Protein AF-H0SZ01-F1 (afdb_monomer_lite)

Radius of gyration: 17.89 Å; chains: 1; bounding box: 44×40×50 Å

Sequence (220 aa):
MTFVPDKARPDPGRGTFASFSYLSQDSTVRLLKSGKPSPVRLTPVAWRTRYVARSDSRTDPKDRVITPELLTSLSGSGIARFLSARKLGSPRLDVTRNTAVVQVQELDAALETPRVKQHVWSINWRVETDPGKPDDYVGYEAWGLFRKIDGVLRPLYLAAREAWSTGENSDYFYLLATGDLDGDGIDEMIAREMVFEGEQDYVQLWAWEHGRPVVICKIP

pLDDT: mean 82.68, std 13.31, range [43.5, 96.56]

Secondary structure (DSSP, 8-state):
-EEEEE-SPPBGGGTEEE---TTSTT-EEEEEBTTB------EEPPPPEEEE-TTS--SSTTPEEPPHHHHHHHT-HHHHHHHHHTT---TT--HHHHEEEEEEEEEEE-SSSTT--EEEEEEEEEEESSTTS--SEEEEEEEEEEEEETTEEEEEEEEEEEEETT-----EEEEEEEE-SSSSSSPEEEEEEE-SSS--EEEEEEEEETTEEEEEEEE-

Structure (mmCIF, N/CA/C/O backbone):
data_AF-H0SZ01-F1
#
_entry.id   AF-H0SZ01-F1
#
loop_
_atom_site.group_PDB
_atom_site.id
_atom_site.type_symbol
_atom_site.label_atom_id
_atom_site.label_alt_id
_atom_site.label_comp_id
_atom_site.label_asym_id
_atom_site.label_entity_id
_atom_site.label_seq_id
_atom_site.pdbx_PDB_ins_code
_atom_site.Cartn_x
_atom_site.Cartn_y
_atom_site.Cartn_z
_atom_site.occupancy
_atom_site.B_iso_or_equiv
_atom_site.auth_seq_id
_atom_site.auth_comp_id
_atom_site.auth_asym_id
_atom_site.auth_atom_id
_atom_site.pdbx_PDB_model_num
ATOM 1 N N . MET A 1 1 ? -14.172 8.392 14.192 1.00 82.50 1 MET A N 1
ATOM 2 C CA . MET A 1 1 ? -12.812 8.211 14.750 1.00 82.50 1 MET A CA 1
ATOM 3 C C . MET A 1 1 ? -11.980 9.439 14.404 1.00 82.50 1 MET A C 1
ATOM 5 O O . MET A 1 1 ? -12.263 10.039 13.376 1.00 82.50 1 MET A O 1
ATOM 9 N N . THR A 1 2 ? -11.002 9.830 15.224 1.00 82.12 2 THR A N 1
ATOM 10 C CA . THR A 1 2 ? -10.128 10.996 14.957 1.00 82.12 2 THR A CA 1
ATOM 11 C C . THR A 1 2 ? -8.707 10.748 15.455 1.00 82.12 2 THR A C 1
ATOM 13 O O . THR A 1 2 ? -8.538 10.099 16.488 1.00 82.12 2 THR A O 1
ATOM 16 N N . PHE A 1 3 ? -7.701 11.298 14.775 1.00 81.38 3 PHE A N 1
ATOM 17 C CA . PHE A 1 3 ? -6.330 11.332 15.292 1.00 81.38 3 PHE A CA 1
ATOM 18 C C . PHE A 1 3 ? -6.105 12.533 16.207 1.00 81.38 3 PHE A C 1
ATOM 20 O O . PHE A 1 3 ? -6.622 13.619 15.951 1.00 81.38 3 PHE A O 1
ATOM 27 N N . VAL A 1 4 ? -5.308 12.337 17.257 1.00 81.94 4 VAL A N 1
ATOM 28 C CA . VAL A 1 4 ? -4.799 13.414 18.114 1.00 81.94 4 VAL A CA 1
ATOM 29 C C . VAL A 1 4 ? -3.295 13.247 18.344 1.00 81.94 4 VAL A C 1
ATOM 31 O O . VAL A 1 4 ? -2.841 12.102 18.427 1.00 81.94 4 VAL A O 1
ATOM 34 N N . PRO A 1 5 ? -2.522 14.340 18.481 1.00 81.56 5 PRO A N 1
ATOM 35 C CA . PRO A 1 5 ? -1.134 14.262 18.923 1.00 81.56 5 PRO A CA 1
ATOM 36 C C . PRO A 1 5 ? -1.008 13.594 20.300 1.00 81.56 5 PRO A C 1
ATOM 38 O O . PRO A 1 5 ? -1.843 13.785 21.185 1.00 81.56 5 PRO A O 1
ATOM 41 N N . ASP A 1 6 ? 0.053 12.818 20.475 1.00 74.50 6 ASP A N 1
ATOM 42 C CA . ASP A 1 6 ? 0.395 12.033 21.659 1.00 74.50 6 ASP A CA 1
ATOM 43 C C . ASP A 1 6 ? 1.933 12.028 21.840 1.00 74.50 6 ASP A C 1
ATOM 45 O O . ASP A 1 6 ? 2.685 12.499 20.984 1.00 74.50 6 ASP A O 1
ATOM 49 N N . LYS A 1 7 ? 2.416 11.529 22.981 1.00 81.50 7 LYS A N 1
ATOM 50 C CA . LYS A 1 7 ? 3.846 11.334 23.297 1.00 81.50 7 LYS A CA 1
ATOM 51 C C . LYS A 1 7 ? 4.169 9.900 23.722 1.00 81.50 7 LYS A C 1
ATOM 53 O O . LYS A 1 7 ? 5.255 9.615 24.223 1.00 81.50 7 LYS A O 1
ATOM 58 N N . ALA A 1 8 ? 3.211 8.986 23.581 1.00 81.44 8 ALA A N 1
ATOM 59 C CA . ALA A 1 8 ? 3.428 7.575 23.855 1.00 81.44 8 ALA A CA 1
ATOM 60 C C . ALA A 1 8 ? 4.386 6.953 22.829 1.00 81.44 8 ALA A C 1
ATOM 62 O O . ALA A 1 8 ? 4.546 7.458 21.721 1.00 81.44 8 ALA A O 1
ATOM 63 N N . ARG A 1 9 ? 4.986 5.810 23.173 1.00 84.38 9 ARG A N 1
ATOM 64 C CA . ARG A 1 9 ? 5.742 4.999 22.211 1.00 84.38 9 ARG A CA 1
ATOM 65 C C . ARG A 1 9 ? 4.801 4.500 21.097 1.00 84.38 9 ARG A C 1
ATOM 67 O O . ARG A 1 9 ? 3.693 4.076 21.432 1.00 84.38 9 ARG A O 1
ATOM 74 N N . PRO A 1 10 ? 5.228 4.481 19.817 1.00 86.56 10 PRO A N 1
ATOM 75 C CA . PRO A 1 10 ? 4.443 3.879 18.745 1.00 86.56 10 PRO A CA 1
ATOM 76 C C . PRO A 1 10 ? 4.044 2.436 19.074 1.00 86.56 10 PRO A C 1
ATOM 78 O O . PRO A 1 10 ? 4.893 1.602 19.393 1.00 86.56 10 PRO A O 1
ATOM 81 N N . ASP A 1 11 ? 2.749 2.162 18.975 1.00 89.50 11 ASP A N 1
ATOM 82 C CA . ASP A 1 11 ? 2.130 0.848 19.118 1.00 89.50 11 ASP A CA 1
ATOM 83 C C . ASP A 1 11 ? 0.922 0.791 18.167 1.00 89.50 11 ASP A C 1
ATOM 85 O O . ASP A 1 11 ? -0.209 1.111 18.562 1.00 89.50 11 ASP A O 1
ATOM 89 N N . PRO A 1 12 ? 1.151 0.425 16.889 1.00 89.69 12 PRO A N 1
ATOM 90 C CA . PRO A 1 12 ? 0.097 0.376 15.881 1.00 89.69 12 PRO A CA 1
ATOM 91 C C . PRO A 1 12 ? -1.085 -0.504 16.292 1.00 89.69 12 PRO A C 1
ATOM 93 O O . PRO A 1 12 ? -2.223 -0.177 15.972 1.00 89.69 12 PRO A O 1
ATOM 96 N N . GLY A 1 13 ? -0.846 -1.577 17.058 1.00 90.56 13 GLY A N 1
ATOM 97 C CA . GLY A 1 13 ? -1.898 -2.491 17.512 1.00 90.56 13 GLY A CA 1
ATOM 98 C C . GLY A 1 13 ? -2.860 -1.856 18.518 1.00 90.56 13 GLY A C 1
ATOM 99 O O . GLY A 1 13 ? -4.007 -2.289 18.632 1.00 90.56 13 GLY A O 1
ATOM 100 N N . ARG A 1 14 ? -2.408 -0.800 19.206 1.00 88.94 14 ARG A N 1
ATOM 101 C CA . ARG A 1 14 ? -3.200 0.032 20.124 1.00 88.94 14 ARG A CA 1
ATOM 102 C C . ARG A 1 14 ? -3.628 1.372 19.520 1.00 88.94 14 ARG A C 1
ATOM 104 O O . ARG A 1 14 ? -4.139 2.228 20.243 1.00 88.94 14 ARG A O 1
ATOM 111 N N . GLY A 1 15 ? -3.416 1.564 18.218 1.00 88.75 15 GLY A N 1
ATOM 112 C CA . GLY A 1 15 ? -3.783 2.791 17.517 1.00 88.75 15 GLY A CA 1
ATOM 113 C C . GLY A 1 15 ? -2.866 3.979 17.804 1.00 88.75 15 GLY A C 1
ATOM 114 O O . GLY A 1 15 ? -3.319 5.112 17.668 1.00 88.75 15 GLY A O 1
ATOM 115 N N . THR A 1 16 ? -1.611 3.749 18.204 1.00 89.31 16 THR A N 1
ATOM 116 C CA . THR A 1 16 ? -0.596 4.801 18.363 1.00 89.31 16 THR A CA 1
ATOM 117 C C . THR A 1 16 ? 0.471 4.663 17.280 1.00 89.31 16 THR A C 1
ATOM 119 O O . THR A 1 16 ? 1.122 3.627 17.169 1.00 89.31 16 THR A O 1
ATOM 122 N N . PHE A 1 17 ? 0.704 5.713 16.502 1.00 87.38 17 PHE A N 1
ATOM 123 C CA . PHE A 1 17 ? 1.607 5.700 15.351 1.00 87.38 17 PHE A CA 1
ATOM 124 C C . PHE A 1 17 ? 2.669 6.780 15.505 1.00 87.38 17 PHE A C 1
ATOM 126 O O . PHE A 1 17 ? 2.387 7.828 16.072 1.00 87.38 17 PHE A O 1
ATOM 133 N N . ALA A 1 18 ? 3.880 6.544 14.999 1.00 81.75 18 ALA A N 1
ATOM 134 C CA . ALA A 1 18 ? 4.871 7.615 14.880 1.00 81.75 18 ALA A CA 1
ATOM 135 C C . ALA A 1 18 ? 4.278 8.779 14.072 1.00 81.75 18 ALA A C 1
ATOM 137 O O . ALA A 1 18 ? 3.582 8.527 13.093 1.00 81.75 18 ALA A O 1
ATOM 138 N N . SER A 1 19 ? 4.533 10.018 14.461 1.00 74.00 19 SER A N 1
ATOM 139 C CA . SER A 1 19 ? 4.336 11.174 13.592 1.00 74.00 19 SER A CA 1
ATOM 140 C C . SER A 1 19 ? 5.714 11.743 13.298 1.00 74.00 19 SER A C 1
ATOM 142 O O . SER A 1 19 ? 6.525 11.910 14.206 1.00 74.00 19 SER A O 1
ATOM 144 N N . PHE A 1 20 ? 6.004 11.990 12.027 1.00 66.12 20 PHE A N 1
ATOM 145 C CA . PHE A 1 20 ? 7.204 12.710 11.609 1.00 66.12 20 PHE A CA 1
ATOM 146 C C . PHE A 1 20 ? 6.907 14.197 11.383 1.00 66.12 20 PHE A C 1
ATOM 148 O O . PHE A 1 20 ? 7.634 14.871 10.662 1.00 66.12 20 PHE A O 1
ATOM 155 N N . SER A 1 21 ? 5.851 14.730 12.011 1.00 59.62 21 SER A N 1
ATOM 156 C CA . SER A 1 21 ? 5.507 16.143 11.906 1.00 59.62 21 SER A CA 1
ATOM 157 C C . SER A 1 21 ? 6.649 17.024 12.424 1.00 59.62 21 SER A C 1
ATOM 159 O O . SER A 1 21 ? 7.005 16.985 13.604 1.00 59.62 21 SER A O 1
ATOM 161 N N . TYR A 1 22 ? 7.181 17.886 11.554 1.00 50.97 22 TYR A N 1
ATOM 162 C CA . TYR A 1 22 ? 8.236 18.863 11.856 1.00 50.97 22 TYR A CA 1
ATOM 163 C C . TYR A 1 22 ? 7.949 19.782 13.053 1.00 50.97 22 TYR A C 1
ATOM 165 O O . TYR A 1 22 ? 8.858 20.415 13.590 1.00 50.97 22 TYR A O 1
ATOM 173 N N . LEU A 1 23 ? 6.680 19.906 13.454 1.00 51.09 23 LEU A N 1
ATOM 174 C CA . LEU A 1 23 ? 6.243 20.833 14.496 1.00 51.09 23 LEU A CA 1
ATOM 175 C C . LEU A 1 23 ? 6.508 20.321 15.917 1.00 51.09 23 LEU A C 1
ATOM 177 O O . LEU A 1 23 ? 6.417 21.096 16.870 1.00 51.09 23 LEU A O 1
ATOM 181 N N . SER A 1 24 ? 6.868 19.048 16.085 1.00 51.56 24 SER A N 1
ATOM 182 C CA . SER A 1 24 ? 7.290 18.524 17.380 1.00 51.56 24 SER A CA 1
ATOM 183 C C . SER A 1 24 ? 8.191 17.312 17.198 1.00 51.56 24 SER A C 1
ATOM 185 O O . SER A 1 24 ? 7.722 16.239 16.828 1.00 51.56 24 SER A O 1
ATOM 187 N N . GLN A 1 25 ? 9.475 17.478 17.513 1.00 51.00 25 GLN A N 1
ATOM 188 C CA . GLN A 1 25 ? 10.389 16.354 17.697 1.00 51.00 25 GLN A CA 1
ATOM 189 C C . GLN A 1 25 ? 9.735 15.347 18.667 1.00 51.00 25 GLN A C 1
ATOM 191 O O . GLN A 1 25 ? 9.289 15.729 19.751 1.00 51.00 25 GLN A O 1
ATOM 196 N N . ASP A 1 26 ? 9.624 14.088 18.240 1.00 55.81 26 ASP A N 1
ATOM 197 C CA . ASP A 1 26 ? 9.106 12.945 19.008 1.00 55.81 26 ASP A CA 1
ATOM 198 C C . ASP A 1 26 ? 7.598 12.922 19.340 1.00 55.81 26 ASP A C 1
ATOM 200 O O . ASP A 1 26 ? 7.207 12.472 20.423 1.00 55.81 26 ASP A O 1
ATOM 204 N N . SER A 1 27 ? 6.712 13.351 18.433 1.00 70.75 27 SER A N 1
ATOM 205 C CA . SER A 1 27 ? 5.272 13.108 18.613 1.00 70.75 27 SER A CA 1
ATOM 206 C C . SER A 1 27 ? 4.808 11.783 18.004 1.00 70.75 27 SER A C 1
ATOM 208 O O . SER A 1 27 ? 5.272 11.313 16.966 1.00 70.75 27 SER A O 1
ATOM 210 N N . THR A 1 28 ? 3.858 11.142 18.674 1.00 81.81 28 THR A N 1
ATOM 211 C CA . THR A 1 28 ? 3.016 10.106 18.075 1.00 81.81 28 THR A CA 1
ATOM 212 C C . THR A 1 28 ? 1.637 10.676 17.790 1.00 81.81 28 THR A C 1
ATOM 214 O O . THR A 1 28 ? 1.278 11.743 18.280 1.00 81.81 28 THR A O 1
ATOM 217 N N . VAL A 1 29 ? 0.838 9.977 16.992 1.00 84.12 29 VAL A N 1
ATOM 218 C CA . VAL A 1 29 ? -0.598 10.236 16.873 1.00 84.12 29 VAL A CA 1
ATOM 219 C C . VAL A 1 29 ? -1.372 9.039 17.386 1.00 84.12 29 VAL A C 1
ATOM 221 O O . VAL A 1 29 ? -1.010 7.889 17.128 1.00 84.12 29 VAL A O 1
ATOM 224 N N . ARG A 1 30 ? -2.448 9.304 18.123 1.00 87.56 30 ARG A N 1
ATOM 225 C CA . ARG A 1 30 ? -3.345 8.282 18.658 1.00 87.56 30 ARG A CA 1
ATOM 226 C C . ARG A 1 30 ? -4.710 8.365 17.996 1.00 87.56 30 ARG A C 1
ATOM 228 O O . ARG A 1 30 ? -5.303 9.439 17.916 1.00 87.56 30 ARG A O 1
ATOM 235 N N . LEU A 1 31 ? -5.229 7.217 17.579 1.00 86.25 31 LEU A N 1
ATOM 236 C CA . LEU A 1 31 ? -6.594 7.072 17.094 1.00 86.25 31 LEU A CA 1
ATOM 237 C C . LEU A 1 31 ? -7.578 7.002 18.270 1.00 86.25 31 LEU A C 1
ATOM 239 O O . LEU A 1 31 ? -7.453 6.146 19.145 1.00 86.25 31 LEU A O 1
ATOM 243 N N . LEU A 1 32 ? -8.575 7.888 18.280 1.00 82.94 32 LEU A N 1
ATOM 244 C CA . LEU A 1 32 ? -9.614 7.953 19.309 1.00 82.94 32 LEU A CA 1
ATOM 245 C C . LEU A 1 32 ? -11.009 7.673 18.740 1.00 82.94 32 LEU A C 1
ATOM 247 O O . LEU A 1 32 ? -11.373 8.144 17.656 1.00 82.94 32 LEU A O 1
ATOM 251 N N . LYS A 1 33 ? -11.838 6.987 19.539 1.00 81.56 33 LYS A N 1
ATOM 252 C CA . LYS A 1 33 ? -13.278 6.815 19.289 1.00 81.56 33 LYS A CA 1
ATOM 253 C C . LYS A 1 33 ? -14.048 7.861 20.084 1.00 81.56 33 LYS A C 1
ATOM 255 O O . LYS A 1 33 ? -14.003 7.860 21.312 1.00 81.56 33 LYS A O 1
ATOM 260 N N . SER A 1 34 ? -14.725 8.771 19.384 1.00 76.56 34 SER A N 1
ATOM 261 C CA . SER A 1 34 ? -15.542 9.840 19.986 1.00 76.56 34 SER A CA 1
ATOM 262 C C . SER A 1 34 ? -14.801 10.648 21.067 1.00 76.56 34 SER A C 1
ATOM 264 O O . SER A 1 34 ? -15.345 10.913 22.136 1.00 76.56 34 SER A O 1
ATOM 266 N N . GLY A 1 35 ? -13.525 10.974 20.824 1.00 69.81 35 GLY A N 1
ATOM 267 C CA . GLY A 1 35 ? -12.686 11.744 21.753 1.00 69.81 35 GLY A CA 1
ATOM 268 C C . GLY A 1 35 ? -12.204 10.985 22.996 1.00 69.81 35 GLY A C 1
ATOM 269 O O . GLY A 1 35 ? -11.517 11.570 23.827 1.00 69.81 35 GLY A O 1
ATOM 270 N N . LYS A 1 36 ? -12.521 9.692 23.139 1.00 66.56 36 LYS A N 1
ATOM 271 C CA . LYS A 1 36 ? -12.027 8.851 24.236 1.00 66.56 36 LYS A CA 1
ATOM 272 C C . LYS A 1 36 ? -10.980 7.854 23.729 1.00 66.56 36 LYS A C 1
ATOM 274 O O . LYS A 1 36 ? -11.170 7.283 22.647 1.00 66.56 36 LYS A O 1
ATOM 279 N N . PRO A 1 37 ? -9.917 7.576 24.509 1.00 63.16 37 PRO A N 1
ATOM 280 C CA . PRO A 1 37 ? -9.026 6.447 24.264 1.00 63.16 37 PRO A CA 1
ATOM 281 C C . PRO A 1 37 ? -9.787 5.158 24.588 1.00 63.16 37 PRO A C 1
ATOM 283 O O . PRO A 1 37 ? -9.656 4.576 25.660 1.00 63.16 37 PRO A O 1
ATOM 286 N N . SER A 1 38 ? -10.667 4.753 23.679 1.00 59.41 38 SER A N 1
ATOM 287 C CA . SER A 1 38 ? -11.261 3.422 23.723 1.00 59.41 38 SER A CA 1
ATOM 288 C C . SER A 1 38 ? -10.196 2.413 23.294 1.00 59.41 38 SER A C 1
ATOM 290 O O . SER A 1 38 ? -9.348 2.768 22.473 1.00 59.41 38 SER A O 1
ATOM 292 N N . PRO A 1 39 ? -10.215 1.170 23.803 1.00 62.81 39 PRO A N 1
ATOM 293 C CA . PRO A 1 39 ? -9.351 0.120 23.288 1.00 62.81 39 PRO A CA 1
ATOM 294 C C . PRO A 1 39 ? -9.643 -0.066 21.797 1.00 62.81 39 PRO A C 1
ATOM 296 O O . PRO A 1 39 ? -10.680 -0.608 21.423 1.00 62.81 39 PRO A O 1
ATOM 299 N N . VAL A 1 40 ? -8.754 0.436 20.946 1.00 75.81 40 VAL A N 1
ATOM 300 C CA . VAL A 1 40 ? -8.758 0.120 19.524 1.00 75.81 40 VAL A CA 1
ATOM 301 C C . VAL A 1 40 ? -7.878 -1.107 19.364 1.00 75.81 40 VAL A C 1
ATOM 303 O O . VAL A 1 40 ? -6.750 -1.121 19.859 1.00 75.81 40 VAL A O 1
ATOM 306 N N . ARG A 1 41 ? -8.401 -2.149 18.719 1.00 86.19 41 ARG A N 1
ATOM 307 C CA . ARG A 1 41 ? -7.626 -3.344 18.403 1.00 86.19 41 ARG A CA 1
ATOM 308 C C . ARG A 1 41 ? -7.367 -3.360 16.912 1.00 86.19 41 ARG A C 1
ATOM 310 O O . ARG A 1 41 ? -8.256 -3.682 16.135 1.00 86.19 41 ARG A O 1
ATOM 317 N N . LEU A 1 42 ? -6.142 -3.022 16.546 1.00 93.56 42 LEU A N 1
ATOM 318 C CA . LEU A 1 42 ? -5.684 -3.096 15.171 1.00 93.56 42 LEU A CA 1
ATOM 319 C C . LEU A 1 42 ? -4.706 -4.256 15.008 1.00 93.56 42 LEU A C 1
ATOM 321 O O . LEU A 1 42 ? -4.039 -4.681 15.954 1.00 93.56 42 LEU A O 1
ATOM 325 N N . THR A 1 43 ? -4.609 -4.747 13.783 1.00 95.19 43 THR A N 1
ATOM 326 C CA . THR A 1 43 ? -3.555 -5.649 13.336 1.00 95.19 43 THR A CA 1
ATOM 327 C C . THR A 1 43 ? -2.468 -4.794 12.691 1.00 95.19 43 THR A C 1
ATOM 329 O O . THR A 1 43 ? -2.734 -4.158 11.670 1.00 95.19 43 THR A O 1
ATOM 332 N N . PRO A 1 44 ? -1.259 -4.712 13.275 1.00 94.25 44 PRO A N 1
ATOM 333 C CA . PRO A 1 44 ? -0.147 -4.013 12.646 1.00 94.25 44 PRO A CA 1
ATOM 334 C C . PRO A 1 44 ? 0.186 -4.629 11.289 1.00 94.25 44 PRO A C 1
ATOM 336 O O . PRO A 1 44 ? 0.232 -5.853 11.158 1.00 94.25 44 PRO A O 1
ATOM 339 N N . VAL A 1 45 ? 0.474 -3.786 10.302 1.00 94.25 45 VAL A N 1
ATOM 340 C CA . VAL A 1 45 ? 1.006 -4.239 9.015 1.00 94.25 45 VAL A CA 1
ATOM 341 C C . VAL A 1 45 ? 2.525 -4.322 9.113 1.00 94.25 45 VAL A C 1
ATOM 343 O O . VAL A 1 45 ? 3.173 -3.477 9.737 1.00 94.25 45 VAL A O 1
ATOM 346 N N . ALA A 1 46 ? 3.104 -5.363 8.516 1.00 85.06 46 ALA A N 1
ATOM 347 C CA . ALA A 1 46 ? 4.544 -5.558 8.523 1.00 85.06 46 ALA A CA 1
ATOM 348 C C . ALA A 1 46 ? 5.286 -4.387 7.856 1.00 85.06 46 ALA A C 1
ATOM 350 O O . ALA A 1 46 ? 4.781 -3.709 6.951 1.00 85.06 46 ALA A O 1
ATOM 351 N N . TRP A 1 47 ? 6.533 -4.184 8.286 1.00 83.25 47 TRP A N 1
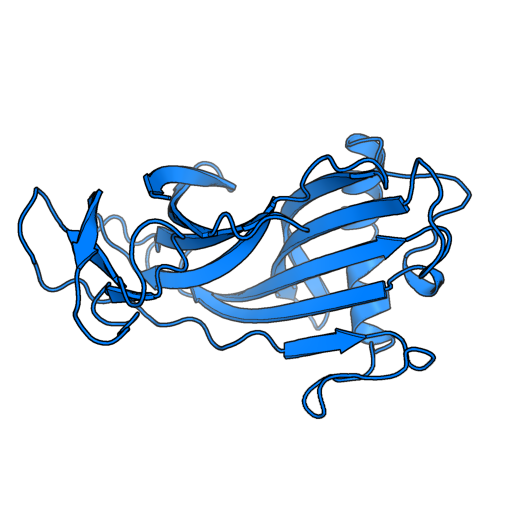ATOM 352 C CA . TRP A 1 47 ? 7.438 -3.255 7.621 1.00 83.25 47 TRP A CA 1
ATOM 353 C C . TRP A 1 47 ? 7.628 -3.640 6.155 1.00 83.25 47 TRP A C 1
ATOM 355 O O . TRP A 1 47 ? 7.751 -4.818 5.814 1.00 83.25 47 TRP A O 1
ATOM 365 N N . ARG A 1 48 ? 7.677 -2.626 5.289 1.00 87.75 48 ARG A N 1
ATOM 366 C CA . ARG A 1 48 ? 7.856 -2.830 3.852 1.00 87.75 48 ARG A CA 1
ATOM 367 C C . ARG A 1 48 ? 9.208 -3.461 3.541 1.00 87.75 48 ARG A C 1
ATOM 369 O O . ARG A 1 48 ? 10.237 -3.042 4.068 1.00 87.75 48 ARG A O 1
ATOM 376 N N . THR A 1 49 ? 9.205 -4.414 2.619 1.00 91.88 49 THR A N 1
ATOM 377 C CA . THR A 1 49 ? 10.428 -4.885 1.970 1.00 91.88 49 THR A CA 1
ATOM 378 C C . THR A 1 49 ? 10.662 -4.041 0.726 1.00 91.88 49 THR A C 1
ATOM 380 O O . THR A 1 49 ? 9.807 -4.001 -0.161 1.00 91.88 49 THR A O 1
ATOM 383 N N . ARG A 1 50 ? 11.806 -3.357 0.665 1.00 90.25 50 ARG A N 1
ATOM 384 C CA . ARG A 1 50 ? 12.209 -2.548 -0.486 1.00 90.25 50 ARG A CA 1
ATOM 385 C C . ARG A 1 50 ? 13.042 -3.388 -1.454 1.00 90.25 50 ARG A C 1
ATOM 387 O O . ARG A 1 50 ? 13.968 -4.087 -1.049 1.00 90.25 50 ARG A O 1
ATOM 394 N N . TYR A 1 51 ? 12.689 -3.307 -2.727 1.00 92.62 51 TYR A N 1
ATOM 395 C CA . TYR A 1 51 ? 13.367 -3.929 -3.850 1.00 92.62 51 TYR A CA 1
ATOM 396 C C . TYR A 1 51 ? 13.854 -2.832 -4.796 1.00 92.62 51 TYR A C 1
ATOM 398 O O . TYR A 1 51 ? 13.075 -1.953 -5.158 1.00 92.62 51 TYR A O 1
ATOM 406 N N . VAL A 1 52 ? 15.115 -2.892 -5.209 1.00 88.88 52 VAL A N 1
ATOM 407 C CA . VAL A 1 52 ? 15.737 -1.940 -6.143 1.00 88.88 52 VAL A CA 1
ATOM 408 C C . VAL A 1 52 ? 16.379 -2.669 -7.323 1.00 88.88 52 VAL A C 1
ATOM 410 O O . VAL A 1 52 ? 16.566 -3.895 -7.295 1.00 88.88 52 VAL A O 1
ATOM 413 N N . ALA A 1 53 ? 16.690 -1.930 -8.388 1.00 83.88 53 ALA A N 1
ATOM 414 C CA . ALA A 1 53 ? 17.379 -2.481 -9.549 1.00 83.88 53 ALA A CA 1
ATOM 415 C C . ALA A 1 53 ? 18.746 -3.069 -9.154 1.00 83.88 53 ALA A C 1
ATOM 417 O O . ALA A 1 53 ? 19.444 -2.548 -8.287 1.00 83.88 53 ALA A O 1
ATOM 418 N N . ARG A 1 54 ? 19.172 -4.156 -9.815 1.00 83.25 54 ARG A N 1
ATOM 419 C CA . ARG A 1 54 ? 20.475 -4.794 -9.529 1.00 83.25 54 ARG A CA 1
ATOM 420 C C . ARG A 1 54 ? 21.657 -3.840 -9.747 1.00 83.25 54 ARG A C 1
ATOM 422 O O . ARG A 1 54 ? 22.679 -3.989 -9.087 1.00 83.25 54 ARG A O 1
ATOM 429 N N . SER A 1 55 ? 21.523 -2.927 -10.702 1.00 77.94 55 SER A N 1
ATOM 430 C CA . SER A 1 55 ? 22.530 -1.928 -11.057 1.00 77.94 55 SER A CA 1
ATOM 431 C C . SER A 1 55 ? 22.607 -0.754 -10.079 1.00 77.94 55 SER A C 1
ATOM 433 O O . SER A 1 55 ? 23.537 0.035 -10.190 1.00 77.94 55 SER A O 1
ATOM 435 N N . ASP A 1 56 ? 21.655 -0.625 -9.152 1.00 74.00 56 ASP A N 1
ATOM 436 C CA . ASP A 1 56 ? 21.631 0.464 -8.179 1.00 74.00 56 ASP A CA 1
ATOM 437 C C . ASP A 1 56 ? 22.707 0.256 -7.096 1.00 74.00 56 ASP A C 1
ATOM 439 O O . ASP A 1 56 ? 22.905 -0.853 -6.576 1.00 74.00 56 ASP A O 1
ATOM 443 N N . SER A 1 57 ? 23.413 1.330 -6.741 1.00 71.00 57 SER A N 1
ATOM 444 C CA . SER A 1 57 ? 24.339 1.353 -5.614 1.00 71.00 57 SER A CA 1
ATOM 445 C C . SER A 1 57 ? 23.539 1.342 -4.312 1.00 71.00 57 SER A C 1
ATOM 447 O O . SER A 1 57 ? 23.269 2.387 -3.727 1.00 71.00 57 SER A O 1
ATOM 449 N N . ARG A 1 58 ? 23.142 0.143 -3.873 1.00 74.25 58 ARG A N 1
ATOM 450 C CA . ARG A 1 58 ? 22.377 -0.074 -2.634 1.00 74.25 58 ARG A CA 1
ATOM 451 C C . ARG A 1 58 ? 22.952 0.738 -1.474 1.00 74.25 58 ARG A C 1
ATOM 453 O O . ARG A 1 58 ? 24.103 0.541 -1.087 1.00 74.25 58 ARG A O 1
ATOM 460 N N . THR A 1 59 ? 22.120 1.602 -0.906 1.00 70.44 59 THR A N 1
ATOM 461 C CA . THR A 1 59 ? 22.458 2.431 0.256 1.00 70.44 59 THR A CA 1
ATOM 462 C C . THR A 1 59 ? 21.975 1.816 1.571 1.00 70.44 59 THR A C 1
ATOM 464 O O . THR A 1 59 ? 22.571 2.092 2.611 1.00 70.44 59 THR A O 1
ATOM 467 N N . ASP A 1 60 ? 20.965 0.934 1.539 1.00 77.56 60 ASP A N 1
ATOM 468 C CA . ASP A 1 60 ? 20.498 0.160 2.696 1.00 77.56 60 ASP A CA 1
ATOM 469 C C . ASP A 1 60 ? 20.823 -1.342 2.515 1.00 77.56 60 ASP A C 1
ATOM 471 O O . ASP A 1 60 ? 20.432 -1.949 1.512 1.00 77.56 60 ASP A O 1
ATOM 475 N N . PRO A 1 61 ? 21.516 -1.996 3.471 1.00 83.50 61 PRO A N 1
ATOM 476 C CA . PRO A 1 61 ? 21.833 -3.424 3.390 1.00 83.50 61 PRO A CA 1
ATOM 477 C C . PRO A 1 61 ? 20.604 -4.350 3.408 1.00 83.50 61 PRO A C 1
ATOM 479 O O . PRO A 1 61 ? 20.733 -5.529 3.074 1.00 83.50 61 PRO A O 1
ATOM 482 N N . LYS A 1 62 ? 19.426 -3.857 3.809 1.00 87.25 62 LYS A N 1
ATOM 483 C CA . LYS A 1 62 ? 18.160 -4.607 3.799 1.00 87.25 62 LYS A CA 1
ATOM 484 C C . LYS A 1 62 ? 17.463 -4.585 2.438 1.00 87.25 62 LYS A C 1
ATOM 486 O O . LYS A 1 62 ? 16.509 -5.348 2.255 1.00 87.25 62 LYS A O 1
ATOM 491 N N . ASP A 1 63 ? 17.923 -3.755 1.502 1.00 88.69 63 ASP A N 1
ATOM 492 C CA . ASP A 1 63 ? 17.360 -3.690 0.157 1.00 88.69 63 ASP A CA 1
ATOM 493 C C . ASP A 1 63 ? 17.558 -5.021 -0.583 1.00 88.69 63 ASP A C 1
ATOM 495 O O . ASP A 1 63 ? 18.637 -5.627 -0.595 1.00 88.69 63 ASP A O 1
ATOM 499 N N . ARG A 1 64 ? 16.486 -5.479 -1.234 1.00 94.12 64 ARG A N 1
ATOM 500 C CA . ARG A 1 64 ? 16.477 -6.674 -2.081 1.00 94.12 64 ARG A CA 1
ATOM 501 C C . ARG A 1 64 ? 16.570 -6.295 -3.554 1.00 94.12 64 ARG A C 1
ATOM 503 O O . ARG A 1 64 ? 16.332 -5.158 -3.943 1.00 94.12 64 ARG A O 1
ATOM 510 N N . VAL A 1 65 ? 16.906 -7.265 -4.396 1.00 93.81 65 VAL A N 1
ATOM 511 C CA . VAL A 1 65 ? 16.926 -7.070 -5.851 1.00 93.81 65 VAL A CA 1
ATOM 512 C C . VAL A 1 65 ? 15.533 -7.333 -6.411 1.00 93.81 65 VAL A C 1
ATOM 514 O O . VAL A 1 65 ? 14.943 -8.365 -6.091 1.00 93.81 65 VAL A O 1
ATOM 517 N N . ILE A 1 66 ? 15.022 -6.430 -7.253 1.00 93.38 66 ILE A N 1
ATOM 518 C CA . ILE A 1 66 ? 13.760 -6.629 -7.985 1.00 93.38 66 ILE A CA 1
ATOM 519 C C . ILE A 1 66 ? 13.812 -7.952 -8.761 1.00 93.38 66 ILE A C 1
ATOM 521 O O . ILE A 1 66 ? 14.777 -8.228 -9.478 1.00 93.38 66 ILE A O 1
ATOM 525 N N . THR A 1 67 ? 12.769 -8.772 -8.614 1.00 93.69 67 THR A N 1
ATOM 526 C CA . THR A 1 67 ? 12.709 -10.105 -9.223 1.00 93.69 67 THR A CA 1
ATOM 527 C C . THR A 1 67 ? 11.880 -10.116 -10.514 1.00 93.69 67 THR A C 1
ATOM 529 O O . THR A 1 67 ? 10.980 -9.283 -10.677 1.00 93.69 67 THR A O 1
ATOM 532 N N . PRO A 1 68 ? 12.124 -11.071 -11.433 1.00 92.56 68 PRO A N 1
ATOM 533 C CA . PRO A 1 68 ? 11.309 -11.232 -12.638 1.00 92.56 68 PRO A CA 1
ATOM 534 C C . PRO A 1 68 ? 9.820 -11.462 -12.349 1.00 92.56 68 PRO A C 1
ATOM 536 O O . PRO A 1 68 ? 8.969 -11.006 -13.109 1.00 92.56 68 PRO A O 1
ATOM 539 N N . GLU A 1 69 ? 9.480 -12.134 -11.248 1.00 91.12 69 GLU A N 1
ATOM 540 C CA . GLU A 1 69 ? 8.093 -12.413 -10.857 1.00 91.12 69 GLU A CA 1
ATOM 541 C C . GLU A 1 69 ? 7.356 -11.132 -10.448 1.00 91.12 69 GLU A C 1
ATOM 543 O O . GLU A 1 69 ? 6.190 -10.941 -10.813 1.00 91.12 69 GLU A O 1
ATOM 548 N N . LEU A 1 70 ? 8.041 -10.227 -9.734 1.00 92.00 70 LEU A N 1
ATOM 549 C CA . LEU A 1 70 ? 7.508 -8.902 -9.416 1.00 92.00 70 LEU A CA 1
ATOM 550 C C . LEU A 1 70 ? 7.289 -8.096 -10.697 1.00 92.00 70 LEU A C 1
ATOM 552 O O . LEU A 1 70 ? 6.189 -7.596 -10.912 1.00 92.00 70 LEU A O 1
ATOM 556 N N . LEU A 1 71 ? 8.283 -8.037 -11.587 1.00 92.88 71 LEU A N 1
ATOM 557 C CA . LEU A 1 71 ? 8.156 -7.321 -12.863 1.00 92.88 71 LEU A CA 1
ATOM 558 C C . LEU A 1 71 ? 7.026 -7.879 -13.731 1.00 92.88 71 LEU A C 1
ATOM 560 O O . LEU A 1 71 ? 6.257 -7.112 -14.307 1.00 92.88 71 LEU A O 1
ATOM 564 N N . THR A 1 72 ? 6.882 -9.204 -13.782 1.00 92.19 72 THR A N 1
ATOM 565 C CA . THR A 1 72 ? 5.797 -9.875 -14.511 1.00 92.19 72 THR A CA 1
ATOM 566 C C . THR A 1 72 ? 4.436 -9.492 -13.937 1.00 92.19 72 THR A C 1
ATOM 568 O O . THR A 1 72 ? 3.516 -9.176 -14.689 1.00 92.19 72 THR A O 1
ATOM 571 N N . SER A 1 73 ? 4.313 -9.462 -12.608 1.00 91.81 73 SER A N 1
ATOM 572 C CA . SER A 1 73 ? 3.078 -9.054 -11.932 1.00 91.81 73 SER A CA 1
ATOM 573 C C . SER A 1 73 ? 2.731 -7.594 -12.228 1.00 91.81 73 SER A C 1
ATOM 575 O O . SER A 1 73 ? 1.598 -7.298 -12.602 1.00 91.81 73 SER A O 1
ATOM 577 N N . LEU A 1 74 ? 3.715 -6.693 -12.129 1.00 92.31 74 LEU A N 1
ATOM 578 C CA . LEU A 1 74 ? 3.552 -5.254 -12.366 1.00 92.31 74 LEU A CA 1
ATOM 579 C C . LEU A 1 74 ? 3.326 -4.902 -13.846 1.00 92.31 74 LEU A C 1
ATOM 581 O O . LEU A 1 74 ? 2.743 -3.863 -14.147 1.00 92.31 74 LEU A O 1
ATOM 585 N N . SER A 1 75 ? 3.725 -5.785 -14.762 1.00 91.06 75 SER A N 1
ATOM 586 C CA . SER A 1 75 ? 3.497 -5.655 -16.210 1.00 91.06 75 SER A CA 1
ATOM 587 C C . SER A 1 75 ? 2.214 -6.355 -16.683 1.00 91.06 75 SER A C 1
ATOM 589 O O . SER A 1 75 ? 1.964 -6.459 -17.884 1.00 91.06 75 SER A O 1
ATOM 591 N N . GLY A 1 76 ? 1.390 -6.862 -15.759 1.00 90.25 76 GLY A N 1
ATOM 592 C CA . GLY A 1 76 ? 0.151 -7.559 -16.087 1.00 90.25 76 GLY A CA 1
ATOM 593 C C . GLY A 1 76 ? -0.831 -6.686 -16.879 1.00 90.25 76 GLY A C 1
ATOM 594 O O . GLY A 1 76 ? -0.947 -5.479 -16.664 1.00 90.25 76 GLY A O 1
ATOM 595 N N . SER A 1 77 ? -1.610 -7.307 -17.769 1.00 89.31 77 SER A N 1
ATOM 596 C CA . SER A 1 77 ? -2.510 -6.600 -18.697 1.00 89.31 77 SER A CA 1
ATOM 597 C C . SER A 1 77 ? -3.542 -5.694 -18.011 1.00 89.31 77 SER A C 1
ATOM 599 O O . SER A 1 77 ? -3.894 -4.643 -18.546 1.00 89.31 77 SER A O 1
ATOM 601 N N . GLY A 1 78 ? -4.012 -6.067 -16.816 1.00 90.19 78 GLY A N 1
ATOM 602 C CA . GLY A 1 78 ? -4.911 -5.235 -16.011 1.00 90.19 78 GLY A CA 1
ATOM 603 C C . GLY A 1 78 ? -4.258 -3.930 -15.548 1.00 90.19 78 GLY A C 1
ATOM 604 O O . GLY A 1 78 ? -4.880 -2.873 -15.635 1.00 90.19 78 GLY A O 1
ATOM 605 N N . ILE A 1 79 ? -2.991 -3.992 -15.130 1.00 91.88 79 ILE A N 1
ATOM 606 C CA . ILE A 1 79 ? -2.214 -2.823 -14.704 1.00 91.88 79 ILE A CA 1
ATOM 607 C C . ILE A 1 79 ? -1.864 -1.964 -15.919 1.00 91.88 79 ILE A C 1
ATOM 609 O O . ILE A 1 79 ? -2.103 -0.761 -15.898 1.00 91.88 79 ILE A O 1
ATOM 613 N N . ALA A 1 80 ? -1.400 -2.575 -17.012 1.00 89.88 80 ALA A N 1
ATOM 614 C CA . ALA A 1 80 ? -1.099 -1.857 -18.251 1.00 89.88 80 ALA A CA 1
ATOM 615 C C . ALA A 1 80 ? -2.319 -1.077 -18.778 1.00 89.88 80 ALA A C 1
ATOM 617 O O . ALA A 1 80 ? -2.204 0.090 -19.162 1.00 89.88 80 ALA A O 1
ATOM 618 N N . ARG A 1 81 ? -3.514 -1.687 -18.734 1.00 90.94 81 ARG A N 1
ATOM 619 C CA . ARG A 1 81 ? -4.774 -1.018 -19.091 1.00 90.94 81 ARG A CA 1
ATOM 620 C C . ARG A 1 81 ? -5.094 0.139 -18.147 1.00 90.94 81 ARG A C 1
ATOM 622 O O . ARG A 1 81 ? -5.499 1.197 -18.619 1.00 90.94 81 ARG A O 1
ATOM 629 N N . PHE A 1 82 ? -4.924 -0.054 -16.840 1.00 91.56 82 PHE A N 1
ATOM 630 C CA . PHE A 1 82 ? -5.141 0.993 -15.842 1.00 91.56 82 PHE A CA 1
ATOM 631 C C . PHE A 1 82 ? -4.223 2.202 -16.074 1.00 91.56 82 PHE A C 1
ATOM 633 O O . PHE A 1 82 ? -4.713 3.327 -16.158 1.00 91.56 82 PHE A O 1
ATOM 640 N N . LEU A 1 83 ? -2.920 1.971 -16.244 1.00 89.12 83 LEU A N 1
ATOM 641 C CA . LEU A 1 83 ? -1.934 3.026 -16.498 1.00 89.12 83 LEU A CA 1
ATOM 642 C C . LEU A 1 83 ? -2.252 3.779 -17.797 1.00 89.12 83 LEU A C 1
ATOM 644 O O . LEU A 1 83 ? -2.325 5.007 -17.801 1.00 89.12 83 LEU A O 1
ATOM 648 N N . SER A 1 84 ? -2.584 3.045 -18.864 1.00 87.81 84 SER A N 1
ATOM 649 C CA . SER A 1 84 ? -3.004 3.631 -20.144 1.00 87.81 84 SER A CA 1
ATOM 650 C C . SER A 1 84 ? -4.258 4.502 -20.003 1.00 87.81 84 SER A C 1
ATOM 652 O O . SER A 1 84 ? -4.312 5.603 -20.543 1.00 87.81 84 SER A O 1
ATOM 654 N N . ALA A 1 85 ? -5.263 4.049 -19.243 1.00 89.44 85 ALA A N 1
ATOM 655 C CA . ALA A 1 85 ? -6.489 4.813 -18.995 1.00 89.44 85 ALA A CA 1
ATOM 656 C C . ALA A 1 85 ? -6.235 6.093 -18.181 1.00 89.44 85 ALA A C 1
ATOM 658 O O . ALA A 1 85 ? -6.913 7.100 -18.380 1.00 89.44 85 ALA A O 1
ATOM 659 N N . ARG A 1 86 ? -5.233 6.073 -17.294 1.00 86.12 86 ARG A N 1
ATOM 660 C CA . ARG A 1 86 ? -4.748 7.253 -16.566 1.00 86.12 86 ARG A CA 1
ATOM 661 C C . ARG A 1 86 ? -3.855 8.160 -17.414 1.00 86.12 86 ARG A C 1
ATOM 663 O O . ARG A 1 86 ? -3.479 9.220 -16.931 1.00 86.12 86 ARG A O 1
ATOM 670 N N . LYS A 1 87 ? -3.540 7.762 -18.653 1.00 85.31 87 LYS A N 1
ATOM 671 C CA . LYS A 1 87 ? -2.553 8.410 -19.530 1.00 85.31 87 LYS A CA 1
ATOM 672 C C . LYS A 1 87 ? -1.162 8.490 -18.888 1.00 85.31 87 LYS A C 1
ATOM 674 O O . LYS A 1 87 ? -0.375 9.363 -19.223 1.00 85.31 87 LYS A O 1
ATOM 679 N N . LEU A 1 88 ? -0.869 7.557 -17.983 1.00 80.06 88 LEU A N 1
ATOM 680 C CA . LEU A 1 88 ? 0.433 7.399 -17.351 1.00 80.06 88 LEU A CA 1
ATOM 681 C C . LEU A 1 88 ? 1.225 6.423 -18.209 1.00 80.06 88 LEU A C 1
ATOM 683 O O . LEU A 1 88 ? 1.028 5.209 -18.148 1.00 80.06 88 LEU A O 1
ATOM 687 N N . GLY A 1 89 ? 2.046 6.968 -19.093 1.00 65.69 89 GLY A N 1
ATOM 688 C CA . GLY A 1 89 ? 2.801 6.174 -20.042 1.00 65.69 89 GLY A CA 1
ATOM 689 C C . GLY A 1 89 ? 3.467 7.040 -21.095 1.00 65.69 89 GLY A C 1
ATOM 690 O O . GLY A 1 89 ? 2.944 8.059 -21.531 1.00 65.69 89 GLY A O 1
ATOM 691 N N . SER A 1 90 ? 4.630 6.587 -21.528 1.00 68.75 90 SER A N 1
ATOM 692 C CA . SER A 1 90 ? 5.393 7.151 -22.629 1.00 68.75 90 SER A CA 1
ATOM 693 C C . SER A 1 90 ? 5.986 5.975 -23.396 1.00 68.75 90 SER A C 1
ATOM 695 O O . SER A 1 90 ? 6.283 4.955 -22.772 1.00 68.75 90 SER A O 1
ATOM 697 N N . PRO A 1 91 ? 6.237 6.082 -24.712 1.00 69.50 91 PRO A N 1
ATOM 698 C CA . PRO A 1 91 ? 7.030 5.085 -25.433 1.00 69.50 91 PRO A CA 1
ATOM 699 C C . PRO A 1 91 ? 8.408 4.818 -24.797 1.00 69.50 91 PRO A C 1
ATOM 701 O O . PRO A 1 91 ? 9.045 3.819 -25.112 1.00 69.50 91 PRO A O 1
ATOM 704 N N . ARG A 1 92 ? 8.871 5.716 -23.913 1.00 69.38 92 ARG A N 1
ATOM 705 C CA . ARG A 1 92 ? 10.112 5.593 -23.138 1.00 69.38 92 ARG A CA 1
ATOM 706 C C . ARG A 1 92 ? 9.973 4.787 -21.839 1.00 69.38 92 ARG A C 1
ATOM 708 O O . ARG A 1 92 ? 10.992 4.493 -21.229 1.00 69.38 92 ARG A O 1
ATOM 715 N N . LEU A 1 93 ? 8.755 4.472 -21.394 1.00 77.38 93 LEU A N 1
ATOM 716 C CA . LEU A 1 93 ? 8.499 3.740 -20.153 1.00 77.38 93 LEU A CA 1
ATOM 717 C C . LEU A 1 93 ? 8.203 2.267 -20.441 1.00 77.38 93 LEU A C 1
ATOM 719 O O . LEU A 1 93 ? 7.133 1.914 -20.933 1.00 77.38 93 LEU A O 1
ATOM 723 N N . ASP A 1 94 ? 9.137 1.405 -20.062 1.00 85.19 94 ASP A N 1
ATOM 724 C CA . ASP A 1 94 ? 8.993 -0.046 -20.038 1.00 85.19 94 ASP A CA 1
ATOM 725 C C . ASP A 1 94 ? 9.100 -0.521 -18.587 1.00 85.19 94 ASP A C 1
ATOM 727 O O . ASP A 1 94 ? 10.176 -0.490 -18.000 1.00 85.19 94 ASP A O 1
ATOM 731 N N . VAL A 1 95 ? 8.002 -1.004 -17.998 1.00 87.12 95 VAL A N 1
ATOM 732 C CA . VAL A 1 95 ? 7.974 -1.479 -16.600 1.00 87.12 95 VAL A CA 1
ATOM 733 C C . VAL A 1 95 ? 9.108 -2.465 -16.306 1.00 87.12 95 VAL A C 1
ATOM 735 O O . VAL A 1 95 ? 9.729 -2.396 -15.249 1.00 87.12 95 VAL A O 1
ATOM 738 N N . THR A 1 96 ? 9.446 -3.353 -17.239 1.00 85.88 96 THR A N 1
ATOM 739 C CA . THR A 1 96 ? 10.484 -4.367 -17.015 1.00 85.88 96 THR A CA 1
ATOM 740 C C . THR A 1 96 ? 11.897 -3.788 -16.969 1.00 85.88 96 THR A C 1
ATOM 742 O O . THR A 1 96 ? 12.764 -4.364 -16.314 1.00 85.88 96 THR A O 1
ATOM 745 N N . ARG A 1 97 ? 12.136 -2.650 -17.630 1.00 85.12 97 ARG A N 1
ATOM 746 C CA . ARG A 1 97 ? 13.459 -2.010 -17.735 1.00 85.12 97 ARG A CA 1
ATOM 747 C C . ARG A 1 97 ? 13.614 -0.794 -16.833 1.00 85.12 97 ARG A C 1
ATOM 749 O O . ARG A 1 97 ? 14.710 -0.518 -16.363 1.00 85.12 97 ARG A O 1
ATOM 756 N N . ASN A 1 98 ? 12.519 -0.080 -16.616 1.00 87.00 98 ASN A N 1
ATOM 757 C CA . ASN A 1 98 ? 12.475 1.243 -16.013 1.00 87.00 98 ASN A CA 1
ATOM 758 C C . ASN A 1 98 ? 11.985 1.225 -14.558 1.00 87.00 98 ASN A C 1
ATOM 760 O O . ASN A 1 98 ? 11.938 2.279 -13.932 1.00 87.00 98 ASN A O 1
ATOM 764 N N . THR A 1 99 ? 11.601 0.071 -13.994 1.00 88.62 99 THR A N 1
ATOM 765 C CA . THR A 1 99 ? 11.231 0.007 -12.568 1.00 88.62 99 THR A CA 1
ATOM 766 C C . THR A 1 99 ? 12.454 0.291 -11.695 1.00 88.62 99 THR A C 1
ATOM 768 O O . THR A 1 99 ? 13.376 -0.523 -11.628 1.00 88.62 99 THR A O 1
ATOM 771 N N . ALA A 1 100 ? 12.436 1.428 -11.001 1.00 84.94 100 ALA A N 1
ATOM 772 C CA . ALA A 1 100 ? 13.524 1.875 -10.135 1.00 84.94 100 ALA A CA 1
ATOM 773 C C . ALA A 1 100 ? 13.421 1.251 -8.735 1.00 84.94 100 ALA A C 1
ATOM 775 O O . ALA A 1 100 ? 14.399 0.738 -8.185 1.00 84.94 100 ALA A O 1
ATOM 776 N N . VAL A 1 101 ? 12.210 1.241 -8.171 1.00 86.56 101 VAL A N 1
ATOM 777 C CA . VAL A 1 101 ? 11.945 0.723 -6.828 1.00 86.56 101 VAL A CA 1
ATOM 778 C C . VAL A 1 101 ? 10.579 0.049 -6.756 1.00 86.56 101 VAL A C 1
ATOM 780 O O . VAL A 1 101 ? 9.612 0.489 -7.378 1.00 86.56 101 VAL A O 1
ATOM 783 N N . VAL A 1 102 ? 10.501 -1.017 -5.961 1.00 91.44 102 VAL A N 1
ATOM 784 C CA . VAL A 1 102 ? 9.259 -1.682 -5.559 1.00 91.44 102 VAL A CA 1
ATOM 785 C C . VAL A 1 102 ? 9.271 -1.851 -4.045 1.00 91.44 102 VAL A C 1
ATOM 787 O O . VAL A 1 102 ? 10.263 -2.280 -3.463 1.00 91.44 102 VAL A O 1
ATOM 790 N N . GLN A 1 103 ? 8.173 -1.529 -3.380 1.00 91.94 103 GLN A N 1
ATOM 791 C CA . GLN A 1 103 ? 8.009 -1.661 -1.939 1.00 91.94 103 GLN A CA 1
ATOM 792 C C . GLN A 1 103 ? 6.793 -2.535 -1.659 1.00 91.94 103 GLN A C 1
ATOM 794 O O . GLN A 1 103 ? 5.684 -2.205 -2.068 1.00 91.94 103 GLN A O 1
ATOM 799 N N . VAL A 1 104 ? 7.011 -3.655 -0.970 1.00 94.19 104 VAL A N 1
ATOM 800 C CA . VAL A 1 104 ? 5.984 -4.678 -0.731 1.00 94.19 104 VAL A CA 1
ATOM 801 C C . VAL A 1 104 ? 5.672 -4.773 0.757 1.00 94.19 104 VAL A C 1
ATOM 803 O O . VAL A 1 104 ? 6.584 -4.913 1.575 1.00 94.19 104 VAL A O 1
ATOM 806 N N . GLN A 1 105 ? 4.386 -4.727 1.094 1.00 94.62 105 GLN A N 1
ATOM 807 C CA . GLN A 1 105 ? 3.832 -5.072 2.400 1.00 94.62 105 GLN A CA 1
ATOM 808 C C . GLN A 1 105 ? 2.790 -6.177 2.235 1.00 94.62 105 GLN A C 1
ATOM 810 O O . GLN A 1 105 ? 2.099 -6.247 1.221 1.00 94.62 105 GLN A O 1
ATOM 815 N N . GLU A 1 106 ? 2.661 -7.010 3.256 1.00 94.75 106 GLU A N 1
ATOM 816 C CA . GLU A 1 106 ? 1.692 -8.101 3.319 1.00 94.75 106 GLU A CA 1
ATOM 817 C C . GLU A 1 106 ? 0.829 -7.915 4.566 1.00 94.75 106 GLU A C 1
ATOM 819 O O . GLU A 1 106 ? 1.324 -7.493 5.618 1.00 94.75 106 GLU A O 1
ATOM 824 N N . LEU A 1 107 ? -0.467 -8.181 4.433 1.00 95.31 107 LEU A N 1
ATOM 825 C CA . LEU A 1 107 ? -1.441 -8.048 5.509 1.00 95.31 107 LEU A CA 1
ATOM 826 C C . LEU A 1 107 ? -2.627 -8.987 5.296 1.00 95.31 107 LEU A C 1
ATOM 828 O O . LEU A 1 107 ? -2.969 -9.306 4.161 1.00 95.31 107 LEU A O 1
ATOM 832 N N . ASP A 1 108 ? -3.301 -9.355 6.382 1.00 95.81 108 ASP A N 1
ATOM 833 C CA . ASP A 1 108 ? -4.601 -10.020 6.317 1.00 95.81 108 ASP A CA 1
ATOM 834 C C . ASP A 1 108 ? -5.708 -9.011 6.646 1.00 95.81 108 ASP A C 1
ATOM 836 O O . ASP A 1 108 ? -5.732 -8.432 7.738 1.00 95.81 108 ASP A O 1
ATOM 840 N N . ALA A 1 109 ? -6.632 -8.800 5.707 1.00 95.88 109 ALA A N 1
ATOM 841 C CA . ALA A 1 109 ? -7.718 -7.833 5.857 1.00 95.88 109 ALA A CA 1
ATOM 842 C C . ALA A 1 109 ? -9.026 -8.314 5.218 1.00 95.88 109 ALA A C 1
ATOM 844 O O . ALA A 1 109 ? -9.021 -8.970 4.174 1.00 95.88 109 ALA A O 1
ATOM 845 N N . ALA A 1 110 ? -10.155 -7.981 5.839 1.00 95.75 110 ALA A N 1
ATOM 846 C CA . ALA A 1 110 ? -11.487 -8.149 5.271 1.00 95.75 110 ALA A CA 1
ATOM 847 C C . ALA A 1 110 ? -11.857 -6.885 4.482 1.00 95.75 110 ALA A C 1
ATOM 849 O O . ALA A 1 110 ? -12.245 -5.891 5.074 1.00 95.75 110 ALA A O 1
ATOM 850 N N . LEU A 1 111 ? -11.701 -6.900 3.154 1.00 94.25 111 LEU A N 1
ATOM 851 C CA . LEU A 1 111 ? -11.988 -5.730 2.300 1.00 94.25 111 LEU A CA 1
ATOM 852 C C . LEU A 1 111 ? -13.238 -5.927 1.432 1.00 94.25 111 LEU A C 1
ATOM 854 O O . LEU A 1 111 ? -14.059 -5.034 1.290 1.00 94.25 111 LEU A O 1
ATOM 858 N N . GLU A 1 112 ? -13.407 -7.100 0.824 1.00 90.56 112 GLU A N 1
ATOM 859 C CA . GLU A 1 112 ? -14.506 -7.342 -0.126 1.00 90.56 112 GLU A CA 1
ATOM 860 C C . GLU A 1 112 ? -15.709 -8.043 0.512 1.00 90.56 112 GLU A C 1
ATOM 862 O O . GLU A 1 112 ? -16.826 -7.951 0.009 1.00 90.56 112 GLU A O 1
ATOM 867 N N . THR A 1 113 ? -15.490 -8.802 1.587 1.00 92.88 113 THR A N 1
ATOM 868 C CA . THR A 1 113 ? -16.524 -9.617 2.231 1.00 92.88 113 THR A CA 1
ATOM 869 C C . THR A 1 113 ? -16.436 -9.452 3.745 1.00 92.88 113 THR A C 1
ATOM 871 O O . THR A 1 113 ? -15.380 -9.753 4.312 1.00 92.88 113 THR A O 1
ATOM 874 N N . PRO A 1 114 ? -17.524 -9.017 4.412 1.00 95.06 114 PRO A N 1
ATOM 875 C CA . PRO A 1 114 ? -17.525 -8.813 5.852 1.00 95.06 114 PRO A CA 1
ATOM 876 C C . PRO A 1 114 ? -17.030 -10.043 6.611 1.00 95.06 114 PRO A C 1
ATOM 878 O O . PRO A 1 114 ? -17.498 -11.162 6.390 1.00 95.06 114 PRO A O 1
ATOM 881 N N . ARG A 1 115 ? -16.090 -9.818 7.531 1.00 94.94 115 ARG A N 1
ATOM 882 C CA . ARG A 1 115 ? -15.470 -10.782 8.454 1.00 94.94 115 ARG A CA 1
ATOM 883 C C . ARG A 1 115 ? -14.610 -11.860 7.793 1.00 94.94 115 ARG A C 1
ATOM 885 O O . ARG A 1 115 ? -14.041 -12.690 8.501 1.00 94.94 115 ARG A O 1
ATOM 892 N N . VAL A 1 116 ? -14.472 -11.850 6.469 1.00 96.19 116 VAL A N 1
ATOM 893 C CA . VAL A 1 116 ? -13.631 -12.800 5.733 1.00 96.19 116 VAL A CA 1
ATOM 894 C C . VAL A 1 116 ? -12.306 -12.123 5.411 1.00 96.19 116 VAL A C 1
ATOM 896 O O . VAL A 1 116 ? -12.173 -11.420 4.410 1.00 96.19 116 VAL A O 1
ATOM 899 N N . LYS A 1 117 ? -11.313 -12.331 6.282 1.00 95.00 117 LYS A N 1
ATOM 900 C CA . LYS A 1 117 ? -9.953 -11.849 6.031 1.00 95.00 117 LYS A CA 1
ATOM 901 C C . LYS A 1 117 ? -9.330 -12.626 4.877 1.00 95.00 117 LYS A C 1
ATOM 903 O O . LYS A 1 117 ? -9.361 -13.856 4.855 1.00 95.00 117 LYS A O 1
ATOM 908 N N . GLN A 1 118 ? -8.734 -11.893 3.949 1.00 94.44 118 GLN A N 1
ATOM 909 C CA . GLN A 1 118 ? -7.911 -12.436 2.880 1.00 94.44 118 GLN A CA 1
ATOM 910 C C . GLN A 1 118 ? -6.495 -11.888 2.988 1.00 94.44 118 GLN A C 1
ATOM 912 O O . GLN A 1 118 ? -6.288 -10.787 3.500 1.00 94.44 118 GLN A O 1
ATOM 917 N N . HIS A 1 119 ? -5.539 -12.653 2.472 1.00 96.06 119 HIS A N 1
ATOM 918 C CA . HIS A 1 119 ? -4.167 -12.193 2.366 1.00 96.06 119 HIS A CA 1
ATOM 919 C C . HIS A 1 119 ? -4.039 -11.192 1.215 1.00 96.06 119 HIS A C 1
ATOM 921 O O . HIS A 1 119 ? -4.395 -11.490 0.068 1.00 96.06 119 HIS A O 1
ATOM 927 N N . VAL A 1 120 ? -3.536 -10.006 1.533 1.00 96.00 120 VAL A N 1
ATOM 928 C CA . VAL A 1 120 ? -3.419 -8.865 0.632 1.00 96.00 120 VAL A CA 1
ATOM 929 C C . VAL A 1 120 ? -1.962 -8.434 0.552 1.00 96.00 120 VAL A C 1
ATOM 931 O O . VAL A 1 120 ? -1.280 -8.276 1.562 1.00 96.00 120 VAL A O 1
ATOM 934 N N . TRP A 1 121 ? -1.505 -8.177 -0.668 1.00 95.62 121 TRP A N 1
ATOM 935 C CA . TRP A 1 121 ? -0.239 -7.507 -0.933 1.00 95.62 121 TRP A CA 1
ATOM 936 C C . TRP A 1 121 ? -0.520 -6.033 -1.199 1.00 95.62 121 TRP A C 1
ATOM 938 O O . TRP A 1 121 ? -1.307 -5.704 -2.081 1.00 95.62 121 TRP A O 1
ATOM 948 N N . SER A 1 122 ? 0.135 -5.149 -0.460 1.00 94.94 122 SER A N 1
ATOM 949 C CA . SER A 1 122 ? 0.197 -3.718 -0.746 1.00 94.94 122 SER A CA 1
ATOM 950 C C . SER A 1 122 ? 1.533 -3.438 -1.418 1.00 94.94 122 SER A C 1
ATOM 952 O O . SER A 1 122 ? 2.587 -3.630 -0.809 1.00 94.94 122 SER A O 1
ATOM 954 N N . ILE A 1 123 ? 1.497 -3.040 -2.688 1.00 94.38 123 ILE A N 1
ATOM 955 C CA . ILE A 1 123 ? 2.702 -2.825 -3.489 1.00 94.38 123 ILE A CA 1
ATOM 956 C C . ILE A 1 123 ? 2.706 -1.392 -3.986 1.00 94.38 123 ILE A C 1
ATOM 958 O O . ILE A 1 123 ? 1.810 -0.990 -4.724 1.00 94.38 123 ILE A O 1
ATOM 962 N N . ASN A 1 124 ? 3.727 -0.639 -3.596 1.00 91.81 124 ASN A N 1
ATOM 963 C CA . ASN A 1 124 ? 4.096 0.616 -4.234 1.00 91.81 124 ASN A CA 1
ATOM 964 C C . ASN A 1 124 ? 5.250 0.349 -5.210 1.00 91.81 124 ASN A C 1
ATOM 966 O O . ASN A 1 124 ? 6.131 -0.463 -4.923 1.00 91.81 124 ASN A O 1
ATOM 970 N N . TRP A 1 125 ? 5.233 0.985 -6.375 1.00 90.25 125 TRP A N 1
ATOM 971 C CA . TRP A 1 125 ? 6.334 0.903 -7.325 1.00 90.25 125 TRP A CA 1
ATOM 972 C C . TRP A 1 125 ? 6.476 2.187 -8.127 1.00 90.25 125 TRP A C 1
ATOM 974 O O . TRP A 1 125 ? 5.495 2.875 -8.418 1.00 90.25 125 TRP A O 1
ATOM 984 N N . ARG A 1 126 ? 7.715 2.469 -8.522 1.00 87.31 126 ARG A N 1
ATOM 985 C CA . ARG A 1 126 ? 8.067 3.618 -9.350 1.00 87.31 126 ARG A CA 1
ATOM 986 C C . ARG A 1 126 ? 8.761 3.162 -10.620 1.00 87.31 126 ARG A C 1
ATOM 988 O O . ARG A 1 126 ? 9.640 2.298 -10.576 1.00 87.31 126 ARG A O 1
ATOM 995 N N . VAL A 1 127 ? 8.369 3.767 -11.734 1.00 87.00 127 VAL A N 1
ATOM 996 C CA . VAL A 1 127 ? 8.963 3.534 -13.050 1.00 87.00 127 VAL A CA 1
ATOM 997 C C . VAL A 1 127 ? 9.482 4.858 -1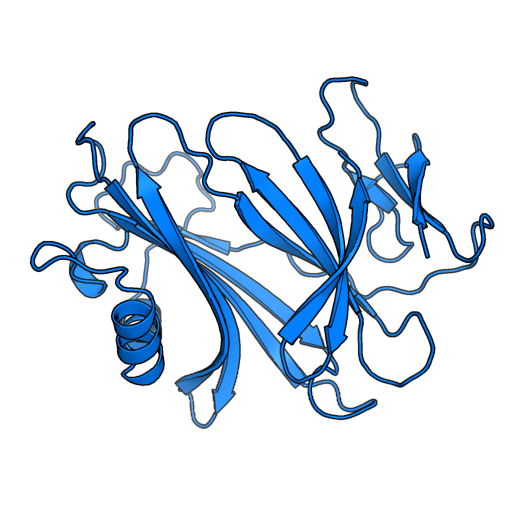3.584 1.00 87.00 127 VAL A C 1
ATOM 999 O O . VAL A 1 127 ? 8.729 5.829 -13.625 1.00 87.00 127 VAL A O 1
ATOM 1002 N N . GLU A 1 128 ? 10.754 4.883 -13.978 1.00 82.44 128 GLU A N 1
ATOM 1003 C CA . GLU A 1 128 ? 11.478 6.098 -14.355 1.00 82.44 128 GLU A CA 1
ATOM 1004 C C . GLU A 1 128 ? 12.103 5.973 -15.757 1.00 82.44 128 GLU A C 1
ATOM 1006 O O . GLU A 1 128 ? 12.728 4.961 -16.077 1.00 82.44 128 GLU A O 1
ATOM 1011 N N . THR A 1 129 ? 11.962 6.987 -16.615 1.00 76.00 129 THR A N 1
ATOM 1012 C CA . THR A 1 129 ? 12.493 6.976 -17.989 1.00 76.00 129 THR A CA 1
ATOM 1013 C C . THR A 1 129 ? 14.019 6.955 -18.046 1.00 76.00 129 THR A C 1
ATOM 1015 O O . THR A 1 129 ? 14.563 6.333 -18.957 1.00 76.00 129 THR A O 1
ATOM 1018 N N . ASP A 1 130 ? 14.699 7.591 -17.089 1.00 67.81 130 ASP A N 1
ATOM 1019 C CA . ASP A 1 130 ? 16.163 7.570 -16.954 1.00 67.81 130 ASP A CA 1
ATOM 1020 C C . ASP A 1 130 ? 16.550 7.660 -15.460 1.00 67.81 130 ASP A C 1
ATOM 1022 O O . ASP A 1 130 ? 16.657 8.761 -14.911 1.00 67.81 130 ASP A O 1
ATOM 1026 N N . PRO A 1 131 ? 16.691 6.514 -14.763 1.00 58.00 131 PRO A N 1
ATOM 1027 C CA . PRO A 1 131 ? 16.984 6.494 -13.333 1.00 58.00 131 PRO A CA 1
ATOM 1028 C C . PRO A 1 131 ? 18.263 7.280 -13.010 1.00 58.00 131 PRO A C 1
ATOM 1030 O O . PRO A 1 131 ? 19.353 6.929 -13.464 1.00 58.00 131 PRO A O 1
ATOM 1033 N N . GLY A 1 132 ? 18.137 8.345 -12.213 1.00 53.72 132 GLY A N 1
ATOM 1034 C CA . GLY A 1 132 ? 19.269 9.167 -11.772 1.00 53.72 132 GLY A CA 1
ATOM 1035 C C . GLY A 1 132 ? 19.625 10.371 -12.654 1.00 53.72 132 GLY A C 1
ATOM 1036 O O . GLY A 1 132 ? 20.672 10.978 -12.416 1.00 53.72 132 GLY A O 1
ATOM 1037 N N . LYS A 1 133 ? 18.788 10.756 -13.632 1.00 55.88 133 LYS A N 1
ATOM 1038 C CA . LYS A 1 133 ? 18.938 12.035 -14.354 1.00 55.88 133 LYS A CA 1
ATOM 1039 C C . LYS A 1 133 ? 17.770 13.001 -14.111 1.00 55.88 133 LYS A C 1
ATOM 1041 O O . LYS A 1 133 ? 16.623 12.565 -14.062 1.00 55.88 133 LYS A O 1
ATOM 1046 N N . PRO A 1 134 ? 18.043 14.313 -13.991 1.00 51.84 134 PRO A N 1
ATOM 1047 C CA . PRO A 1 134 ? 17.012 15.331 -13.834 1.00 51.84 134 PRO A CA 1
ATOM 1048 C C . PRO A 1 134 ? 16.414 15.711 -15.204 1.00 51.84 134 PRO A C 1
ATOM 1050 O O . PRO A 1 134 ? 16.821 16.702 -15.802 1.00 51.84 134 PRO A O 1
ATOM 1053 N N . ASP A 1 135 ? 15.478 14.911 -15.717 1.00 56.47 135 ASP A N 1
ATOM 1054 C CA . ASP A 1 135 ? 14.590 15.289 -16.835 1.00 56.47 135 ASP A CA 1
ATOM 1055 C C . ASP A 1 135 ? 13.244 15.789 -16.279 1.00 56.47 135 ASP A C 1
ATOM 1057 O O . ASP A 1 135 ? 12.776 15.246 -15.284 1.00 56.47 135 ASP A O 1
ATOM 1061 N N . ASP A 1 136 ? 12.575 16.771 -16.907 1.00 59.91 136 ASP A N 1
ATOM 1062 C CA . ASP A 1 136 ? 11.279 17.339 -16.449 1.00 59.91 136 ASP A CA 1
ATOM 1063 C C . ASP A 1 136 ? 10.222 16.264 -16.131 1.00 59.91 136 ASP A C 1
ATOM 1065 O O . ASP A 1 136 ? 9.546 16.328 -15.104 1.00 59.91 136 ASP A O 1
ATOM 1069 N N . TYR A 1 137 ? 10.132 15.229 -16.971 1.00 59.41 137 TYR A N 1
ATOM 1070 C CA . TYR A 1 137 ? 9.300 14.046 -16.757 1.00 59.41 137 TYR A CA 1
ATOM 1071 C C . TYR A 1 137 ? 10.161 12.863 -16.321 1.00 59.41 137 TYR A C 1
ATOM 1073 O O . TYR A 1 137 ? 10.995 12.389 -17.093 1.00 59.41 137 TYR A O 1
ATOM 1081 N N . VAL A 1 138 ? 9.913 12.353 -15.114 1.00 72.38 138 VAL A N 1
ATOM 1082 C CA . VAL A 1 138 ? 10.644 11.204 -14.569 1.00 72.38 138 VAL A CA 1
ATOM 1083 C C . VAL A 1 138 ? 9.910 9.912 -14.898 1.00 72.38 138 VAL A C 1
ATOM 1085 O O . VAL A 1 138 ? 10.553 8.936 -15.260 1.00 72.38 138 VAL A O 1
ATOM 1088 N N . GLY A 1 139 ? 8.576 9.879 -14.834 1.00 84.00 139 GLY A N 1
ATOM 1089 C CA . GLY A 1 139 ? 7.797 8.676 -15.129 1.00 84.00 139 GLY A CA 1
ATOM 1090 C C . GLY A 1 139 ? 6.484 8.618 -14.360 1.00 84.00 139 GLY A C 1
ATOM 1091 O O . GLY A 1 139 ? 5.639 9.505 -14.485 1.00 84.00 139 GLY A O 1
ATOM 1092 N N . TYR A 1 140 ? 6.286 7.562 -13.570 1.00 85.62 140 TYR A N 1
ATOM 1093 C CA . TYR A 1 140 ? 5.123 7.459 -12.689 1.00 85.62 140 TYR A CA 1
ATOM 1094 C C . TYR A 1 140 ? 5.433 6.728 -11.387 1.00 85.62 140 TYR A C 1
ATOM 1096 O O . TYR A 1 140 ? 6.337 5.893 -11.296 1.00 85.62 140 TYR A O 1
ATOM 1104 N N . GLU A 1 141 ? 4.587 6.991 -10.398 1.00 86.31 141 GLU A N 1
ATOM 1105 C CA . GLU A 1 141 ? 4.522 6.227 -9.163 1.00 86.31 141 GLU A CA 1
ATOM 1106 C C . GLU A 1 141 ? 3.120 5.650 -8.988 1.00 86.31 141 GLU A C 1
ATOM 1108 O O . GLU A 1 141 ? 2.107 6.310 -9.240 1.00 86.31 141 GLU A O 1
ATOM 1113 N N . ALA A 1 142 ? 3.066 4.386 -8.593 1.00 89.56 142 ALA A N 1
ATOM 1114 C CA . ALA A 1 142 ? 1.837 3.633 -8.472 1.00 89.56 142 ALA A CA 1
ATOM 1115 C C . ALA A 1 142 ? 1.793 2.864 -7.155 1.00 89.56 142 ALA A C 1
ATOM 1117 O O . ALA A 1 142 ? 2.811 2.504 -6.567 1.00 89.56 142 ALA A O 1
ATOM 1118 N N . TRP A 1 143 ? 0.578 2.621 -6.691 1.00 92.19 143 TRP A N 1
ATOM 1119 C CA . TRP A 1 143 ? 0.277 1.824 -5.520 1.00 92.19 143 TRP A CA 1
ATOM 1120 C C . TRP A 1 143 ? -0.932 0.943 -5.808 1.00 92.19 143 TRP A C 1
ATOM 1122 O O . TRP A 1 143 ? -1.878 1.356 -6.481 1.00 92.19 143 TRP A O 1
ATOM 1132 N N . GLY A 1 144 ? -0.921 -0.276 -5.292 1.00 93.44 144 GLY A N 1
ATOM 1133 C CA . GLY A 1 144 ? -2.049 -1.174 -5.429 1.00 93.44 144 GLY A CA 1
ATOM 1134 C C . GLY A 1 144 ? -2.177 -2.146 -4.277 1.00 93.44 144 GLY A C 1
ATOM 1135 O O . GLY A 1 144 ? -1.199 -2.496 -3.616 1.00 93.44 144 GLY A O 1
ATOM 1136 N N . LEU A 1 145 ? -3.410 -2.602 -4.092 1.00 95.06 145 LEU A N 1
ATOM 1137 C CA . LEU A 1 145 ? -3.738 -3.752 -3.264 1.00 95.06 145 LEU A CA 1
ATOM 1138 C C . LEU A 1 145 ? -3.993 -4.937 -4.177 1.00 95.06 145 LEU A C 1
ATOM 1140 O O . LEU A 1 145 ? -4.696 -4.803 -5.179 1.00 95.06 145 LEU A O 1
ATOM 1144 N N . PHE A 1 146 ? -3.447 -6.093 -3.833 1.00 95.38 146 PHE A N 1
ATOM 1145 C CA . PHE A 1 146 ? -3.505 -7.286 -4.662 1.00 95.38 146 PHE A CA 1
ATOM 1146 C C . PHE A 1 146 ? -3.883 -8.498 -3.831 1.00 95.38 146 PHE A C 1
ATOM 1148 O O . PHE A 1 146 ? -3.514 -8.607 -2.667 1.00 95.38 146 PHE A O 1
ATOM 1155 N N . ARG A 1 147 ? -4.540 -9.455 -4.478 1.00 93.44 147 ARG A N 1
ATOM 1156 C CA . ARG A 1 147 ? -4.672 -10.832 -3.997 1.00 93.44 147 ARG A CA 1
ATOM 1157 C C . ARG A 1 147 ? -3.905 -11.761 -4.920 1.00 93.44 147 ARG A C 1
ATOM 1159 O O . ARG A 1 147 ? -3.804 -11.497 -6.117 1.00 93.44 147 ARG A O 1
ATOM 1166 N N . LYS A 1 148 ? -3.417 -12.877 -4.398 1.00 89.81 148 LYS A N 1
ATOM 1167 C CA . LYS A 1 148 ? -2.757 -13.905 -5.200 1.00 89.81 148 LYS A CA 1
ATOM 1168 C C . LYS A 1 148 ? -3.761 -15.001 -5.519 1.00 89.81 148 LYS A C 1
ATOM 1170 O O . LYS A 1 148 ? -4.241 -15.681 -4.620 1.00 89.81 148 LYS A O 1
ATOM 1175 N N . ILE A 1 149 ? -4.078 -15.153 -6.799 1.00 88.25 149 ILE A N 1
ATOM 1176 C CA . ILE A 1 149 ? -4.954 -16.207 -7.318 1.00 88.25 149 ILE A CA 1
ATOM 1177 C C . ILE A 1 149 ? -4.122 -17.048 -8.273 1.00 88.25 149 ILE A C 1
ATOM 1179 O O . ILE A 1 149 ? -3.575 -16.509 -9.234 1.00 88.25 149 ILE A O 1
ATOM 1183 N N . ASP A 1 150 ? -4.005 -18.344 -7.986 1.00 87.62 150 ASP A N 1
ATOM 1184 C CA . ASP A 1 150 ? -3.232 -19.303 -8.788 1.00 87.62 150 ASP A CA 1
ATOM 1185 C C . ASP A 1 150 ? -1.791 -18.841 -9.047 1.00 87.62 150 ASP A C 1
ATOM 1187 O O . ASP A 1 150 ? -1.259 -18.924 -10.151 1.00 87.62 150 ASP A O 1
ATOM 1191 N N . GLY A 1 151 ? -1.158 -18.270 -8.020 1.00 82.56 151 GLY A N 1
ATOM 1192 C CA . GLY A 1 151 ? 0.204 -17.749 -8.123 1.00 82.56 151 GLY A CA 1
ATOM 1193 C C . GLY A 1 151 ? 0.320 -16.341 -8.715 1.00 82.56 151 GLY A C 1
ATOM 1194 O O . GLY A 1 151 ? 1.386 -15.741 -8.596 1.00 82.56 151 GLY A O 1
ATOM 1195 N N . VAL A 1 152 ? -0.757 -15.781 -9.273 1.00 85.88 152 VAL A N 1
ATOM 1196 C CA . VAL A 1 152 ? -0.761 -14.484 -9.966 1.00 85.88 152 VAL A CA 1
ATOM 1197 C C . VAL A 1 152 ? -1.353 -13.391 -9.081 1.00 85.88 152 VAL A C 1
ATOM 1199 O O . VAL A 1 152 ? -2.460 -13.535 -8.559 1.00 85.88 152 VAL A O 1
ATOM 1202 N N . LEU A 1 153 ? -0.643 -12.269 -8.947 1.00 91.62 153 LEU A N 1
ATOM 1203 C CA . LEU A 1 153 ? -1.171 -11.080 -8.282 1.00 91.62 153 LEU A CA 1
ATOM 1204 C C . LEU A 1 153 ? -2.243 -10.420 -9.151 1.00 91.62 153 LEU A C 1
ATOM 1206 O O . LEU A 1 153 ? -1.988 -9.987 -10.274 1.00 91.62 153 LEU A O 1
ATOM 1210 N N . ARG A 1 154 ? -3.460 -10.340 -8.617 1.00 91.69 154 ARG A N 1
ATOM 1211 C CA . ARG A 1 154 ? -4.595 -9.662 -9.238 1.00 91.69 154 ARG A CA 1
ATOM 1212 C C . ARG A 1 154 ? -4.941 -8.410 -8.438 1.00 91.69 154 ARG A C 1
ATOM 1214 O O . ARG A 1 154 ? -5.108 -8.524 -7.222 1.00 91.69 154 ARG A O 1
ATOM 1221 N N . PRO A 1 155 ? -5.064 -7.243 -9.090 1.00 93.62 155 PRO A N 1
ATOM 1222 C CA . PRO A 1 155 ? -5.367 -6.005 -8.392 1.00 93.62 155 PRO A CA 1
ATOM 1223 C C . PRO A 1 155 ? -6.791 -6.028 -7.828 1.00 93.62 155 PRO A C 1
ATOM 1225 O O . PRO A 1 155 ? -7.739 -6.377 -8.530 1.00 93.62 155 PRO A O 1
ATOM 1228 N N . LEU A 1 156 ? -6.910 -5.632 -6.565 1.00 93.62 156 LEU A N 1
ATOM 1229 C CA . LEU A 1 156 ? -8.144 -5.231 -5.887 1.00 93.62 156 LEU A CA 1
ATOM 1230 C C . LEU A 1 156 ? -8.381 -3.731 -6.074 1.00 93.62 156 LEU A C 1
ATOM 1232 O O . LEU A 1 156 ? -9.491 -3.297 -6.351 1.00 93.62 156 LEU A O 1
ATOM 1236 N N . TYR A 1 157 ? -7.309 -2.946 -5.960 1.00 93.38 157 TYR A N 1
ATOM 1237 C CA . TYR A 1 157 ? -7.321 -1.502 -6.144 1.00 93.38 157 TYR A CA 1
ATOM 1238 C C . TYR A 1 157 ? -6.002 -1.038 -6.749 1.00 93.38 157 TYR A C 1
ATOM 1240 O O . TYR A 1 157 ? -4.952 -1.622 -6.479 1.00 93.38 157 TYR A O 1
ATOM 1248 N N . LEU A 1 158 ? -6.071 0.016 -7.561 1.00 93.06 158 LEU A N 1
ATOM 1249 C CA . LEU A 1 158 ? -4.921 0.659 -8.179 1.00 93.06 158 LEU A CA 1
ATOM 1250 C C . LEU A 1 158 ? -5.063 2.178 -8.079 1.00 93.06 158 LEU A C 1
ATOM 1252 O O . LEU A 1 158 ? -6.086 2.754 -8.459 1.00 93.06 158 LEU A O 1
ATOM 1256 N N . ALA A 1 159 ? -3.993 2.820 -7.634 1.00 90.38 159 ALA A N 1
ATOM 1257 C CA . ALA A 1 159 ? -3.769 4.249 -7.721 1.00 90.38 159 ALA A CA 1
ATOM 1258 C C . ALA A 1 159 ? -2.427 4.492 -8.409 1.00 90.38 159 ALA A C 1
ATOM 1260 O O . ALA A 1 159 ? -1.483 3.726 -8.248 1.00 90.38 159 ALA A O 1
ATOM 1261 N N . ALA A 1 160 ? -2.346 5.555 -9.193 1.00 88.12 160 ALA A N 1
ATOM 1262 C CA . ALA A 1 160 ? -1.096 5.997 -9.781 1.00 88.12 160 ALA A CA 1
ATOM 1263 C C . ALA A 1 160 ? -1.203 7.466 -10.153 1.00 88.12 160 ALA A C 1
ATOM 1265 O O . ALA A 1 160 ? -2.306 7.986 -10.354 1.00 88.12 160 ALA A O 1
ATOM 1266 N N . ARG A 1 161 ? -0.045 8.097 -10.276 1.00 83.00 161 ARG A N 1
ATOM 1267 C CA . ARG A 1 161 ? 0.107 9.465 -10.752 1.00 83.00 161 ARG A CA 1
ATOM 1268 C C . ARG A 1 161 ? 1.415 9.612 -11.503 1.00 83.00 161 ARG A C 1
ATOM 1270 O O . ARG A 1 161 ? 2.301 8.761 -11.429 1.00 83.00 161 ARG A O 1
ATOM 1277 N N . GLU A 1 162 ? 1.512 10.730 -12.185 1.00 81.56 162 GLU A N 1
ATOM 1278 C CA . GLU A 1 162 ? 2.709 11.158 -12.877 1.00 81.56 162 GLU A CA 1
ATOM 1279 C C . GLU A 1 162 ? 3.808 11.561 -11.891 1.00 81.56 162 GLU A C 1
ATOM 1281 O O . GLU A 1 162 ? 3.511 12.038 -10.795 1.00 81.56 162 GLU A O 1
ATOM 1286 N N . ALA A 1 163 ? 5.065 11.334 -12.272 1.00 74.38 163 ALA A N 1
ATOM 1287 C CA . ALA A 1 163 ? 6.235 11.769 -11.522 1.00 74.38 163 ALA A CA 1
ATOM 1288 C C . ALA A 1 163 ? 7.035 12.771 -12.367 1.00 74.38 163 ALA A C 1
ATOM 1290 O O . ALA A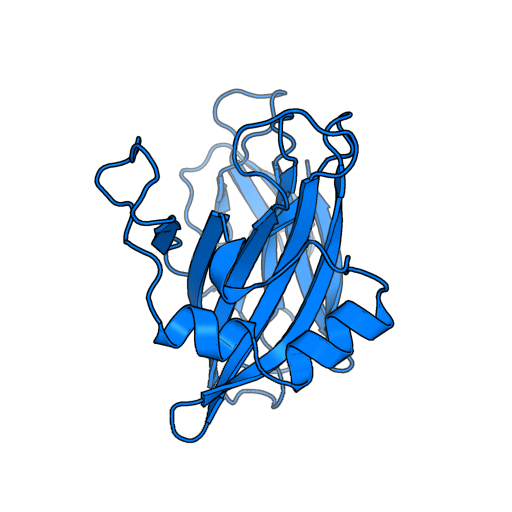 1 163 ? 7.498 12.435 -13.462 1.00 74.38 163 ALA A O 1
ATOM 1291 N N . TRP A 1 164 ? 7.208 13.982 -11.839 1.00 67.94 164 TRP A N 1
ATOM 1292 C CA . TRP A 1 164 ? 7.926 15.098 -12.463 1.00 67.94 164 TRP A CA 1
ATOM 1293 C C . TRP A 1 164 ? 9.193 15.426 -11.663 1.00 67.94 164 TRP A C 1
ATOM 1295 O O . TRP A 1 164 ? 9.203 15.253 -10.444 1.00 67.94 164 TRP A O 1
ATOM 1305 N N . SER A 1 165 ? 10.255 15.918 -12.310 1.00 58.06 165 SER A N 1
ATOM 1306 C CA . SER A 1 165 ? 11.497 16.293 -11.605 1.00 58.06 165 SER A CA 1
ATOM 1307 C C . SER A 1 165 ? 11.434 17.652 -10.914 1.00 58.06 165 SER A C 1
ATOM 1309 O O . SER A 1 165 ? 12.263 17.934 -10.056 1.00 58.06 165 SER A O 1
ATOM 1311 N N . THR A 1 166 ? 10.450 18.493 -11.240 1.00 50.94 166 THR A N 1
ATOM 1312 C CA . THR A 1 166 ? 10.348 19.867 -10.726 1.00 50.94 166 THR A CA 1
ATOM 1313 C C . THR A 1 166 ? 9.519 19.997 -9.442 1.00 50.94 166 THR A C 1
ATOM 1315 O O . THR A 1 166 ? 9.018 21.078 -9.143 1.00 50.94 166 THR A O 1
ATOM 1318 N N . GLY A 1 167 ? 9.383 18.922 -8.658 1.00 46.72 167 GLY A N 1
ATOM 1319 C CA . GLY A 1 167 ? 8.896 19.017 -7.276 1.00 46.72 167 GLY A CA 1
ATOM 1320 C C . GLY A 1 167 ? 7.382 18.915 -7.067 1.00 46.72 167 GLY A C 1
ATOM 1321 O O . GLY A 1 167 ? 6.896 19.301 -6.006 1.00 46.72 167 GLY A O 1
ATOM 1322 N N . GLU A 1 168 ? 6.612 18.363 -8.012 1.00 46.38 168 GLU A N 1
ATOM 1323 C CA . GLU A 1 168 ? 5.266 17.886 -7.664 1.00 46.38 168 GLU A CA 1
ATOM 1324 C C . GLU A 1 168 ? 5.368 16.544 -6.931 1.00 46.38 168 GLU A C 1
ATOM 1326 O O . GLU A 1 168 ? 5.422 15.453 -7.503 1.00 46.38 168 GLU A O 1
ATOM 1331 N N . ASN A 1 169 ? 5.460 16.702 -5.614 1.00 51.34 169 ASN A N 1
ATOM 1332 C CA . ASN A 1 169 ? 5.323 15.736 -4.540 1.00 51.34 169 ASN A CA 1
ATOM 1333 C C . ASN A 1 169 ? 4.555 14.477 -4.933 1.00 51.34 169 ASN A C 1
ATOM 1335 O O . ASN A 1 169 ? 3.331 14.469 -5.073 1.00 51.34 169 ASN A O 1
ATOM 1339 N N . SER A 1 170 ? 5.282 13.369 -5.040 1.00 52.59 170 SER A N 1
ATOM 1340 C CA . SER A 1 170 ? 4.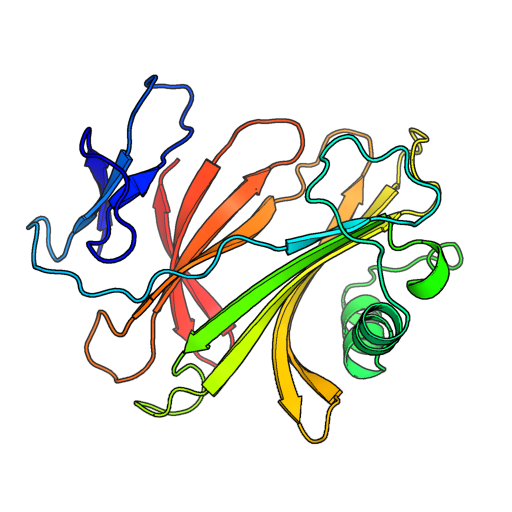627 12.083 -5.141 1.00 52.59 170 SER A CA 1
ATOM 1341 C C . SER A 1 170 ? 4.205 11.567 -3.759 1.00 52.59 170 SER A C 1
ATOM 1343 O O . SER A 1 170 ? 5.002 10.906 -3.116 1.00 52.59 170 SER A O 1
ATOM 1345 N N . ASP A 1 171 ? 2.957 11.814 -3.331 1.00 58.50 171 ASP A N 1
ATOM 1346 C CA . ASP A 1 171 ? 2.273 11.175 -2.176 1.00 58.50 171 ASP A CA 1
ATOM 1347 C C . ASP A 1 171 ? 2.185 9.628 -2.241 1.00 58.50 171 ASP A C 1
ATOM 1349 O O . ASP A 1 171 ? 1.220 9.065 -2.776 1.00 58.50 171 ASP A O 1
ATOM 1353 N N . TYR A 1 172 ? 3.194 8.869 -1.836 1.00 72.62 172 TYR A N 1
ATOM 1354 C CA . TYR A 1 172 ? 3.090 7.404 -1.806 1.00 72.62 172 TYR A CA 1
ATOM 1355 C C . TYR A 1 172 ? 2.508 6.907 -0.484 1.00 72.62 172 TYR A C 1
ATOM 1357 O O . TYR A 1 172 ? 2.753 7.476 0.578 1.00 72.62 172 TYR A O 1
ATOM 1365 N N . PHE A 1 173 ? 1.707 5.839 -0.557 1.00 79.94 173 PHE A N 1
ATOM 1366 C CA . PHE A 1 173 ? 0.954 5.321 0.582 1.00 79.94 173 PHE A CA 1
ATOM 1367 C C . PHE A 1 173 ? 1.574 4.046 1.157 1.00 79.94 173 PHE A C 1
ATOM 1369 O O . PHE A 1 173 ? 1.921 3.121 0.420 1.00 79.94 173 PHE A O 1
ATOM 1376 N N . TYR A 1 174 ? 1.633 3.969 2.485 1.00 85.25 174 TYR A N 1
ATOM 1377 C CA . TYR A 1 174 ? 1.996 2.774 3.246 1.00 85.25 174 TYR A CA 1
ATOM 1378 C C . TYR A 1 174 ? 0.907 2.405 4.225 1.00 85.25 174 TYR A C 1
ATOM 1380 O O . TYR A 1 174 ? 0.361 3.273 4.896 1.00 85.25 174 TYR A O 1
ATOM 1388 N N . LEU A 1 175 ? 0.644 1.115 4.384 1.00 92.25 175 LEU A N 1
ATOM 1389 C CA . LEU A 1 175 ? -0.287 0.662 5.406 1.00 92.25 175 LEU A CA 1
ATOM 1390 C C . LEU A 1 175 ? 0.461 0.467 6.725 1.00 92.25 175 LEU A C 1
ATOM 1392 O O . LEU A 1 175 ? 1.513 -0.170 6.765 1.00 92.25 175 LEU A O 1
ATOM 1396 N N . LEU A 1 176 ? -0.073 1.040 7.800 1.00 92.38 176 LEU A N 1
ATOM 1397 C CA . LEU A 1 176 ? 0.479 0.941 9.151 1.00 92.38 176 LEU A CA 1
ATOM 1398 C C . LEU A 1 176 ? -0.242 -0.129 9.967 1.00 92.38 176 LEU A C 1
ATOM 1400 O O . LEU A 1 176 ? 0.382 -0.863 10.734 1.00 92.38 176 LEU A O 1
ATOM 1404 N N . ALA A 1 177 ? -1.563 -0.197 9.826 1.00 94.88 177 ALA A N 1
ATOM 1405 C CA . ALA A 1 177 ? -2.403 -1.136 10.548 1.00 94.88 177 ALA A CA 1
ATOM 1406 C C . ALA A 1 177 ? -3.774 -1.271 9.877 1.00 94.88 177 ALA A C 1
ATOM 1408 O O . ALA A 1 177 ? -4.185 -0.388 9.124 1.00 94.88 177 ALA A O 1
ATOM 1409 N N . THR A 1 178 ? -4.486 -2.350 10.189 1.00 96.25 178 THR A N 1
ATOM 1410 C CA . THR A 1 178 ? -5.865 -2.589 9.747 1.00 96.25 178 THR A CA 1
ATOM 1411 C C . THR A 1 178 ? -6.746 -3.088 10.881 1.00 96.25 178 THR A C 1
ATOM 1413 O O . THR A 1 178 ? -6.254 -3.665 11.855 1.00 96.25 178 THR A O 1
ATOM 1416 N N . GLY A 1 179 ? -8.052 -2.885 10.776 1.00 94.69 179 GLY A N 1
ATOM 1417 C CA . GLY A 1 179 ? -9.020 -3.484 11.690 1.00 94.69 179 GLY A CA 1
ATOM 1418 C C . GLY A 1 179 ? -10.411 -2.903 11.515 1.00 94.69 179 GLY A C 1
ATOM 1419 O O . GLY A 1 179 ? -10.524 -1.754 11.125 1.00 94.69 179 GLY A O 1
ATOM 1420 N N . ASP A 1 180 ? -11.422 -3.700 11.841 1.00 93.81 180 ASP A N 1
ATOM 1421 C CA . ASP A 1 180 ? -12.839 -3.325 11.901 1.00 93.81 180 ASP A CA 1
ATOM 1422 C C . ASP A 1 180 ? -13.117 -2.392 13.102 1.00 93.81 180 ASP A C 1
ATOM 1424 O O . ASP A 1 180 ? -13.135 -2.806 14.271 1.00 93.81 180 ASP A O 1
ATOM 1428 N N . LEU A 1 181 ? -13.242 -1.095 12.825 1.00 90.94 181 LEU A N 1
ATOM 1429 C CA . LEU A 1 181 ? -13.350 -0.007 13.799 1.00 90.94 181 LEU A CA 1
ATOM 1430 C C . LEU A 1 181 ? -14.794 0.414 14.075 1.00 90.94 181 LEU A C 1
ATOM 1432 O O . LEU A 1 181 ? -15.100 0.906 15.184 1.00 90.94 181 LEU A O 1
ATOM 1436 N N . ASP A 1 182 ? -15.661 0.268 13.079 1.00 89.69 182 ASP A N 1
ATOM 1437 C CA . ASP A 1 182 ? -17.071 0.628 13.151 1.00 89.69 182 ASP A CA 1
ATOM 1438 C C . ASP A 1 182 ? -18.005 -0.571 13.409 1.00 89.69 182 ASP A C 1
ATOM 1440 O O . ASP A 1 182 ? -19.097 -0.370 13.950 1.00 89.69 182 ASP A O 1
ATOM 1444 N N . GLY A 1 183 ? -17.524 -1.803 13.222 1.00 90.69 183 GLY A N 1
ATOM 1445 C CA . GLY A 1 183 ? -18.215 -3.053 13.530 1.00 90.69 183 GLY A CA 1
ATOM 1446 C C . GLY A 1 183 ? -18.986 -3.656 12.355 1.00 90.69 183 GLY A C 1
ATOM 1447 O O . GLY A 1 183 ? -19.777 -4.585 12.578 1.00 90.69 183 GLY A O 1
ATOM 1448 N N . ASP A 1 184 ? -18.817 -3.141 11.135 1.00 92.81 184 ASP A N 1
ATOM 1449 C CA . ASP A 1 184 ? -19.502 -3.643 9.941 1.00 92.81 184 ASP A CA 1
ATOM 1450 C C . ASP A 1 184 ? -18.884 -4.949 9.388 1.00 92.81 184 ASP A C 1
ATOM 1452 O O . ASP A 1 184 ? -19.500 -5.658 8.582 1.00 92.81 184 ASP A O 1
ATOM 1456 N N . GLY A 1 185 ? -17.718 -5.343 9.909 1.00 93.81 185 GLY A N 1
ATOM 1457 C CA . GLY A 1 185 ? -16.972 -6.528 9.504 1.00 93.81 185 GLY A CA 1
ATOM 1458 C C . GLY A 1 185 ? -15.985 -6.292 8.360 1.00 93.81 185 GLY A C 1
ATOM 1459 O O . GLY A 1 185 ? -15.310 -7.244 7.964 1.00 93.81 185 GLY A O 1
ATOM 1460 N N . ILE A 1 186 ? -15.890 -5.086 7.818 1.00 96.00 186 ILE A N 1
ATOM 1461 C CA . ILE A 1 186 ? -14.871 -4.659 6.865 1.00 96.00 186 ILE A CA 1
ATOM 1462 C C . ILE A 1 186 ? -13.760 -3.966 7.655 1.00 96.00 186 ILE A C 1
ATOM 1464 O O . ILE A 1 186 ? -14.000 -3.147 8.529 1.00 96.00 186 ILE A O 1
ATOM 1468 N N . ASP A 1 187 ? -12.510 -4.333 7.386 1.00 96.56 187 ASP A N 1
ATOM 1469 C CA . ASP A 1 187 ? -11.378 -3.716 8.066 1.00 96.56 187 ASP A CA 1
ATOM 1470 C C . ASP A 1 187 ? -11.090 -2.334 7.452 1.00 96.56 187 ASP A C 1
ATOM 1472 O O . ASP A 1 187 ? -10.776 -2.222 6.261 1.00 96.56 187 ASP A O 1
ATOM 1476 N N . GLU A 1 188 ? -11.083 -1.285 8.274 1.00 95.38 188 GLU A N 1
ATOM 1477 C CA . GLU A 1 188 ? -10.479 -0.009 7.912 1.00 95.38 188 GLU A CA 1
ATOM 1478 C C . GLU A 1 188 ? -8.953 -0.095 7.871 1.00 95.38 188 GLU A C 1
ATOM 1480 O O . GLU A 1 188 ? -8.307 -0.948 8.489 1.00 95.38 188 GLU A O 1
ATOM 1485 N N . MET A 1 189 ? -8.356 0.841 7.135 1.00 95.25 189 MET A N 1
ATOM 1486 C CA . MET A 1 189 ? -6.918 0.930 6.936 1.00 95.25 189 MET A CA 1
ATOM 1487 C C . MET A 1 189 ? -6.369 2.213 7.541 1.00 95.25 189 MET A C 1
ATOM 1489 O O . MET A 1 189 ? -6.851 3.311 7.267 1.00 95.25 189 MET A O 1
ATOM 1493 N N . ILE A 1 190 ? -5.303 2.080 8.322 1.00 93.69 190 ILE A N 1
ATOM 1494 C CA . ILE A 1 190 ? -4.469 3.209 8.715 1.00 93.69 190 ILE A CA 1
ATOM 1495 C C . ILE A 1 190 ? -3.349 3.317 7.695 1.00 93.69 190 ILE A C 1
ATOM 1497 O O . ILE A 1 190 ? -2.477 2.447 7.633 1.00 93.69 190 ILE A O 1
ATOM 1501 N N . ALA A 1 191 ? -3.388 4.373 6.897 1.00 91.50 191 ALA A N 1
ATOM 1502 C CA . ALA A 1 191 ? -2.408 4.644 5.866 1.00 91.50 191 ALA A CA 1
ATOM 1503 C C . ALA A 1 191 ? -1.493 5.796 6.276 1.00 91.50 191 ALA A C 1
ATOM 1505 O O . ALA A 1 191 ? -1.852 6.674 7.057 1.00 91.50 191 ALA A O 1
ATOM 1506 N N . ARG A 1 192 ? -0.294 5.786 5.723 1.00 86.62 192 ARG A N 1
ATOM 1507 C CA . ARG A 1 192 ? 0.662 6.872 5.787 1.00 86.62 192 ARG A CA 1
ATOM 1508 C C . ARG A 1 192 ? 0.918 7.349 4.386 1.00 86.62 192 ARG A C 1
ATOM 1510 O O . ARG A 1 192 ? 1.324 6.555 3.548 1.00 86.62 192 ARG A O 1
ATOM 1517 N N . GLU A 1 193 ? 0.680 8.619 4.164 1.00 82.50 193 GLU A N 1
ATOM 1518 C CA . GLU A 1 193 ? 0.985 9.296 2.924 1.00 82.50 193 GLU A CA 1
ATOM 1519 C C . GLU A 1 193 ? 2.292 10.057 3.096 1.00 82.50 193 GLU A C 1
ATOM 1521 O O . GLU A 1 193 ? 2.465 10.788 4.070 1.00 82.50 193 GLU A O 1
ATOM 1526 N N . MET A 1 194 ? 3.209 9.846 2.165 1.00 73.00 194 MET A N 1
ATOM 1527 C CA . MET A 1 194 ? 4.548 10.409 2.203 1.00 73.00 194 MET A CA 1
ATOM 1528 C C . MET A 1 194 ? 4.813 11.161 0.916 1.00 73.00 194 MET A C 1
ATOM 1530 O O . MET A 1 194 ? 4.667 10.605 -0.169 1.00 73.00 194 MET A O 1
ATOM 1534 N N . VAL A 1 195 ? 5.259 12.395 1.056 1.00 63.25 195 VAL A N 1
ATOM 1535 C CA . VAL A 1 195 ? 5.688 13.250 -0.045 1.00 63.25 195 VAL A CA 1
ATOM 1536 C C . VAL A 1 195 ? 7.179 13.022 -0.337 1.00 63.25 195 VAL A C 1
ATOM 1538 O O . VAL A 1 195 ? 7.996 12.914 0.576 1.00 63.25 195 VAL A O 1
ATOM 1541 N N . PHE A 1 196 ? 7.568 12.923 -1.613 1.00 51.75 196 PHE A N 1
ATOM 1542 C CA . PHE A 1 196 ? 8.986 12.930 -2.003 1.00 51.75 196 PHE A CA 1
ATOM 1543 C C . PHE A 1 196 ? 9.583 14.340 -1.809 1.00 51.75 196 PHE A C 1
ATOM 1545 O O . PHE A 1 196 ? 8.954 15.315 -2.190 1.00 51.75 196 PHE A O 1
ATOM 1552 N N . GLU A 1 197 ? 10.775 14.430 -1.209 1.00 46.59 197 GLU A N 1
ATOM 1553 C CA . GLU A 1 197 ? 11.560 15.661 -0.941 1.00 46.59 197 GLU A CA 1
ATOM 1554 C C . GLU A 1 197 ? 11.008 16.689 0.067 1.00 46.59 197 GLU A C 1
ATOM 1556 O O . GLU A 1 197 ? 11.718 17.626 0.430 1.00 46.59 197 GLU A O 1
ATOM 1561 N N . GLY A 1 198 ? 9.829 16.464 0.645 1.00 43.50 198 GLY A N 1
ATOM 1562 C CA . GLY A 1 198 ? 9.367 17.169 1.844 1.00 43.50 198 GLY A CA 1
ATOM 1563 C C . GLY A 1 198 ? 8.797 16.172 2.843 1.00 43.50 198 GLY A C 1
ATOM 1564 O O . GLY A 1 198 ? 7.948 15.368 2.475 1.00 43.50 198 GLY A O 1
ATOM 1565 N N . GLU A 1 199 ? 9.245 16.203 4.101 1.00 51.00 199 GLU A N 1
ATOM 1566 C CA . GLU A 1 199 ? 8.839 15.273 5.170 1.00 51.00 199 GLU A CA 1
ATOM 1567 C C . GLU A 1 199 ? 7.415 15.593 5.679 1.00 51.00 199 GLU A C 1
ATOM 1569 O O . GLU A 1 199 ? 7.156 15.765 6.867 1.00 51.00 199 GLU A O 1
ATOM 1574 N N . GLN A 1 200 ? 6.456 15.723 4.762 1.00 54.53 200 GLN A N 1
ATOM 1575 C CA . GLN A 1 200 ? 5.041 15.720 5.101 1.00 54.53 200 GLN A CA 1
ATOM 1576 C C . GLN A 1 200 ? 4.602 14.263 5.261 1.00 54.53 200 GLN A C 1
ATOM 1578 O O . GLN A 1 200 ? 4.526 13.503 4.296 1.00 54.53 200 GLN A O 1
ATOM 1583 N N . ASP A 1 201 ? 4.375 13.886 6.516 1.00 68.75 201 ASP A N 1
ATOM 1584 C CA . ASP A 1 201 ? 4.017 12.545 6.962 1.00 68.75 201 ASP A CA 1
ATOM 1585 C C . ASP A 1 201 ? 2.564 12.533 7.425 1.00 68.75 201 ASP A C 1
ATOM 1587 O O . ASP A 1 201 ? 2.268 12.676 8.612 1.00 68.75 201 ASP A O 1
ATOM 1591 N N . TYR A 1 202 ? 1.634 12.385 6.483 1.00 80.50 202 TYR A N 1
ATOM 1592 C CA . TYR A 1 202 ? 0.226 12.388 6.849 1.00 80.50 202 TYR A CA 1
ATOM 1593 C C . TYR A 1 202 ? -0.228 10.998 7.270 1.00 80.50 202 TYR A C 1
ATOM 1595 O O . TYR A 1 202 ? -0.228 10.055 6.473 1.00 80.50 202 TYR A O 1
ATOM 1603 N N . VAL A 1 203 ? -0.718 10.881 8.502 1.00 86.00 203 VAL A N 1
ATOM 1604 C CA . VAL A 1 203 ? -1.412 9.672 8.950 1.00 86.00 203 VAL A CA 1
ATOM 1605 C C . VAL A 1 203 ? -2.893 9.806 8.616 1.00 86.00 203 VAL A C 1
ATOM 1607 O O . VAL A 1 203 ? -3.560 10.778 8.980 1.00 86.00 203 VAL A O 1
ATOM 1610 N N . GLN A 1 204 ? -3.409 8.814 7.900 1.00 89.88 204 GLN A N 1
ATOM 1611 C CA . GLN A 1 204 ? -4.770 8.776 7.397 1.00 89.88 204 GLN A CA 1
ATOM 1612 C C . GLN A 1 204 ? -5.510 7.539 7.901 1.00 89.88 204 GLN A C 1
ATOM 1614 O O . GLN A 1 204 ? -4.941 6.461 8.053 1.00 89.88 204 GLN A O 1
ATOM 1619 N N . LEU A 1 205 ? -6.806 7.704 8.138 1.00 91.19 205 LEU A N 1
ATOM 1620 C CA . LEU A 1 205 ? -7.750 6.625 8.384 1.00 91.19 205 LEU A CA 1
ATOM 1621 C C . LEU A 1 205 ? -8.641 6.507 7.156 1.00 91.19 205 LEU A C 1
ATOM 1623 O O . LEU A 1 205 ? -9.287 7.488 6.775 1.00 91.19 205 LEU A O 1
ATOM 1627 N N . TRP A 1 206 ? -8.698 5.315 6.578 1.00 93.75 206 TRP A N 1
ATOM 1628 C CA . TRP A 1 206 ? -9.489 5.006 5.397 1.00 93.75 206 TRP A CA 1
ATOM 1629 C C . TRP A 1 206 ? -10.538 3.942 5.699 1.00 93.75 206 TRP A C 1
ATOM 1631 O O . TRP A 1 206 ? -10.194 2.891 6.236 1.00 93.75 206 TRP A O 1
ATOM 1641 N N . ALA A 1 207 ? -11.778 4.178 5.276 1.00 93.44 207 ALA A N 1
ATOM 1642 C CA . ALA A 1 207 ? -12.753 3.107 5.086 1.00 93.44 207 ALA A CA 1
ATOM 1643 C C . ALA A 1 207 ? -12.543 2.434 3.733 1.00 93.44 207 ALA A C 1
ATOM 1645 O O . ALA A 1 207 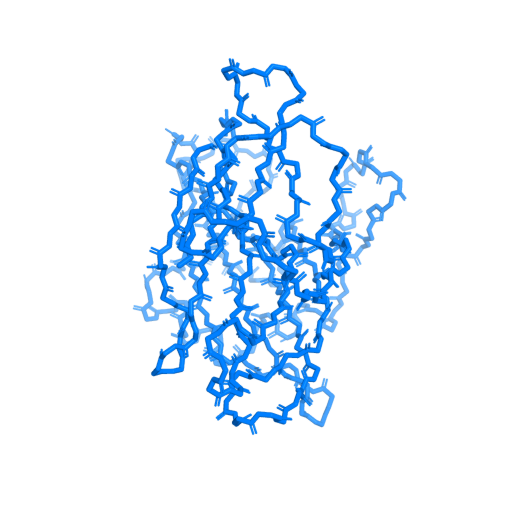? -11.978 3.026 2.808 1.00 93.44 207 ALA A O 1
ATOM 1646 N N . TRP A 1 208 ? -13.036 1.207 3.607 1.00 93.56 208 TRP A N 1
ATOM 1647 C CA . TRP A 1 208 ? -13.169 0.548 2.320 1.00 93.56 208 TRP A CA 1
ATOM 1648 C C . TRP A 1 208 ? -14.620 0.606 1.851 1.00 93.56 208 TRP A C 1
ATOM 1650 O O . TRP A 1 208 ? -15.480 -0.109 2.351 1.00 93.56 208 TRP A O 1
ATOM 1660 N N . GLU A 1 209 ? -14.893 1.441 0.853 1.00 89.50 209 GLU A N 1
ATOM 1661 C CA . GLU A 1 209 ? -16.245 1.647 0.342 1.00 89.50 209 GLU A CA 1
ATOM 1662 C C . GLU A 1 209 ? -16.278 1.471 -1.171 1.00 89.50 209 GLU A C 1
ATOM 1664 O O . GLU A 1 209 ? -15.426 1.987 -1.895 1.00 89.50 209 GLU A O 1
ATOM 1669 N N . HIS A 1 210 ? -17.300 0.780 -1.680 1.00 88.31 210 HIS A N 1
ATOM 1670 C CA . HIS A 1 210 ? -17.520 0.621 -3.123 1.00 88.31 210 HIS A CA 1
ATOM 1671 C C . HIS A 1 210 ? -16.284 0.083 -3.881 1.00 88.31 210 HIS A C 1
ATOM 1673 O O . HIS A 1 210 ? -16.027 0.472 -5.021 1.00 88.31 210 HIS A O 1
ATOM 1679 N N . GLY A 1 211 ? -15.499 -0.793 -3.242 1.00 87.50 211 GLY A N 1
ATOM 1680 C CA . GLY A 1 211 ? -14.299 -1.395 -3.834 1.00 87.50 211 GLY A CA 1
ATOM 1681 C C . GLY A 1 211 ? -13.072 -0.477 -3.884 1.00 87.50 211 GLY A C 1
ATOM 1682 O O . GLY A 1 211 ? -12.171 -0.716 -4.688 1.00 87.50 211 GLY A O 1
ATOM 1683 N N . ARG A 1 212 ? -13.029 0.588 -3.075 1.00 91.69 212 ARG A N 1
ATOM 1684 C CA . ARG A 1 212 ? -11.888 1.510 -3.003 1.00 91.69 212 ARG A CA 1
ATOM 1685 C C . ARG A 1 212 ? -11.693 2.080 -1.591 1.00 91.69 212 ARG A C 1
ATOM 1687 O O . ARG A 1 212 ? -12.658 2.168 -0.835 1.00 91.69 212 ARG A O 1
ATOM 1694 N N . PRO A 1 213 ? -10.477 2.529 -1.239 1.00 92.62 213 PRO A N 1
ATOM 1695 C CA . PRO A 1 213 ? -10.268 3.291 -0.017 1.00 92.62 213 PRO A CA 1
ATOM 1696 C C . PRO A 1 213 ? -10.931 4.677 -0.108 1.00 92.62 213 PRO A C 1
ATOM 1698 O O . PRO A 1 213 ? -10.867 5.340 -1.146 1.00 92.62 213 PRO A O 1
ATOM 1701 N N . VAL A 1 214 ? -11.534 5.124 0.994 1.00 91.56 214 VAL A N 1
ATOM 1702 C CA . VAL A 1 214 ? -12.124 6.458 1.179 1.00 91.56 214 VAL A CA 1
ATOM 1703 C C . VAL A 1 214 ? -11.548 7.080 2.446 1.00 91.56 214 VAL A C 1
ATOM 1705 O O . VAL A 1 214 ? -11.616 6.487 3.520 1.00 91.56 214 VAL A O 1
ATOM 1708 N N . VAL A 1 215 ? -10.978 8.282 2.335 1.00 91.19 215 VAL A N 1
ATOM 1709 C CA . VAL A 1 215 ? -10.364 8.980 3.474 1.00 91.19 215 VAL A CA 1
ATOM 1710 C C . VAL A 1 215 ? -11.441 9.478 4.438 1.00 91.19 215 VAL A C 1
ATOM 1712 O O . VAL A 1 215 ? -12.260 10.315 4.071 1.00 91.19 215 VAL A O 1
ATOM 1715 N N . ILE A 1 216 ? -11.405 9.003 5.684 1.00 89.69 216 ILE A N 1
ATOM 1716 C CA . ILE A 1 216 ? -12.29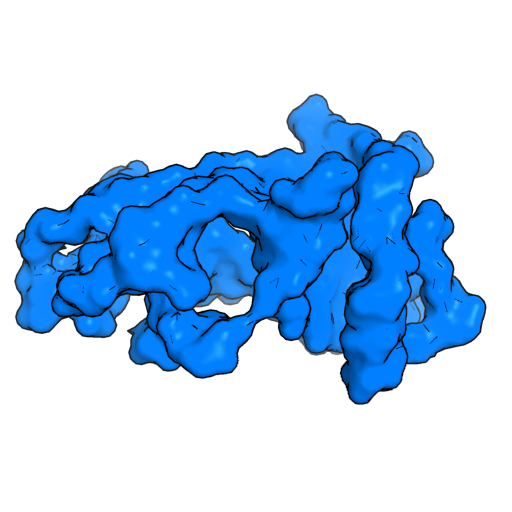0 9.450 6.773 1.00 89.69 216 ILE A CA 1
ATOM 1717 C C . ILE A 1 216 ? -11.648 10.605 7.546 1.00 89.69 216 ILE A C 1
ATOM 1719 O O . ILE A 1 216 ? -12.305 11.583 7.894 1.00 89.69 216 ILE A O 1
ATOM 1723 N N . CYS A 1 217 ? -10.364 10.468 7.880 1.00 85.56 217 CYS A N 1
ATOM 1724 C CA . CYS A 1 217 ? -9.629 11.422 8.707 1.00 85.56 217 CYS A CA 1
ATOM 1725 C C . CYS A 1 217 ? -8.161 11.460 8.275 1.00 85.56 217 CYS A C 1
ATOM 1727 O O . CYS A 1 217 ? -7.598 10.428 7.912 1.00 85.56 217 CYS A O 1
ATOM 1729 N N . LYS A 1 218 ? -7.547 12.643 8.335 1.00 83.94 218 LYS A N 1
ATOM 1730 C CA . LYS A 1 218 ? -6.147 12.899 7.985 1.00 83.94 218 LYS A CA 1
ATOM 1731 C C . LYS A 1 218 ? -5.563 13.885 8.995 1.00 83.94 218 LYS A C 1
ATOM 1733 O O . LYS A 1 218 ? -6.221 14.871 9.324 1.00 83.94 218 LYS A O 1
ATOM 1738 N N . ILE A 1 219 ? -4.353 13.616 9.474 1.00 76.88 219 ILE A N 1
ATOM 1739 C CA . ILE A 1 219 ? -3.574 14.536 10.309 1.00 76.88 219 ILE A CA 1
ATOM 1740 C C . ILE A 1 219 ? -2.166 14.709 9.711 1.00 76.88 219 ILE A C 1
ATOM 1742 O O . ILE A 1 219 ? -1.660 13.732 9.153 1.00 76.88 219 ILE A O 1
ATOM 1746 N N . PRO A 1 220 ? -1.576 15.920 9.760 1.00 65.69 220 PRO A N 1
ATOM 1747 C CA . PRO A 1 220 ? -0.157 16.149 9.462 1.00 65.69 220 PRO A CA 1
ATOM 1748 C C . PRO A 1 220 ? 0.808 15.556 10.495 1.00 65.69 220 PRO A C 1
ATOM 1750 O O . PRO A 1 220 ? 0.346 15.039 11.539 1.00 65.69 220 PRO A O 1
#

Foldseek 3Di:
DAKDKDQDDDDVQQQWAFDPDPVDDRIIIHDDDPPDSDRDGWAFWDFKAKAFDPPDPDPDPSYHHDDPQNLCQCPDPVNVVVCVVVVQDDPLWDSNPFWGMKIWIWDWFAQPHAQDTAIKIKMKTDGASDPPDQDQWGGKIKIFIFHQDPNHTDTLDIDMDTDGNPFPWDFDKDWGTWADPPPRRGIWTFIWTQTPPDGPTKTFIWDRDPSDTDTPYIDD